Protein AF-0000000069701774 (afdb_homodimer)

Radius of gyration: 19.1 Å; Cα contacts (8 Å, |Δi|>4): 500; chains: 2; bounding box: 40×56×47 Å

InterPro domains:
  IPR004701 Phosphotransferase system, mannose-type IIA component [PF03610] (6-114)
  IPR004701 Phosphotransferase system, mannose-type IIA component [PS51096] (2-123)
  IPR033887 PTS system mannose/sorbose specific IIA subunit [cd00006] (3-121)
  IPR036662 Phosphotransferase system, mannose-type IIA component superfamily [G3DSA:3.40.50.510] (1-140)
  IPR036662 Phosphotransferase system, mannose-type IIA component superfamily [SSF53062] (1-129)
  IPR051471 Bacterial PTS system sugar-specific components [PTHR33799] (1-136)

Structure (mmCIF, N/CA/C/O backbone):
data_AF-0000000069701774-model_v1
#
loop_
_entity.id
_entity.type
_entity.pdbx_description
1 polymer 'PTS mannose transporter subunit IIA'
#
loop_
_atom_site.group_PDB
_atom_site.id
_atom_site.type_symbol
_atom_site.label_atom_id
_atom_site.label_alt_id
_atom_site.label_comp_id
_atom_site.label_asym_id
_atom_site.label_entity_id
_atom_site.label_seq_id
_atom_site.pdbx_PDB_ins_code
_atom_site.Cartn_x
_atom_site.Cartn_y
_atom_site.Cartn_z
_atom_site.occupancy
_atom_site.B_iso_or_equiv
_atom_site.auth_seq_id
_atom_site.auth_comp_id
_atom_site.auth_asym_id
_atom_site.auth_atom_id
_atom_site.pdbx_PDB_model_num
ATOM 1 N N . MET A 1 1 ? -13.906 20.844 13.664 1 81.12 1 MET A N 1
ATOM 2 C CA . MET A 1 1 ? -12.578 20.609 13.102 1 81.12 1 MET A CA 1
ATOM 3 C C . MET A 1 1 ? -12.641 19.609 11.945 1 81.12 1 MET A C 1
ATOM 5 O O . MET A 1 1 ? -13.234 18.547 12.086 1 81.12 1 MET A O 1
ATOM 9 N N . LYS A 1 2 ? -12.242 20.109 10.711 1 92.81 2 LYS A N 1
ATOM 10 C CA . LYS A 1 2 ? -12.312 19.266 9.523 1 92.81 2 LYS A CA 1
ATOM 11 C C . LYS A 1 2 ? -11.047 18.422 9.375 1 92.81 2 LYS A C 1
ATOM 13 O O . LYS A 1 2 ? -9.938 18.906 9.586 1 92.81 2 LYS A O 1
ATOM 18 N N . ARG A 1 3 ? -11.203 17.094 9.141 1 97.12 3 ARG A N 1
ATOM 19 C CA . ARG A 1 3 ? -10.094 16.172 8.961 1 97.12 3 ARG A CA 1
ATOM 20 C C . ARG A 1 3 ? -9.836 15.891 7.484 1 97.12 3 ARG A C 1
ATOM 22 O O . ARG A 1 3 ? -10.766 15.594 6.734 1 97.12 3 ARG A O 1
ATOM 29 N N . HIS A 1 4 ? -8.547 16.047 7.043 1 98.31 4 HIS A N 1
ATOM 30 C CA . HIS A 1 4 ? -8.117 15.766 5.68 1 98.31 4 HIS A CA 1
ATOM 31 C C . HIS A 1 4 ? -7.059 14.672 5.66 1 98.31 4 HIS A C 1
ATOM 33 O O . HIS A 1 4 ? -6.27 14.539 6.598 1 98.31 4 HIS A O 1
ATOM 39 N N . TYR A 1 5 ? -7.121 13.938 4.609 1 98.88 5 TYR A N 1
ATOM 40 C CA . TYR A 1 5 ? -6.109 12.922 4.355 1 98.88 5 TYR A CA 1
ATOM 41 C C . TYR A 1 5 ? -5.25 13.289 3.15 1 98.88 5 TYR A C 1
ATOM 43 O O . TYR A 1 5 ? -5.766 13.789 2.148 1 98.88 5 TYR A O 1
ATOM 51 N N . ILE A 1 6 ? -4.008 13.047 3.291 1 98.94 6 ILE A N 1
ATOM 52 C CA . ILE A 1 6 ? -3.096 13.258 2.172 1 98.94 6 ILE A CA 1
ATOM 53 C C . ILE A 1 6 ? -2.322 11.977 1.889 1 98.94 6 ILE A C 1
ATOM 55 O O . ILE A 1 6 ? -1.618 11.461 2.762 1 98.94 6 ILE A O 1
ATOM 59 N N . PHE A 1 7 ? -2.523 11.445 0.71 1 98.94 7 PHE A N 1
ATOM 60 C CA . PHE A 1 7 ? -1.661 10.375 0.21 1 98.94 7 PHE A CA 1
ATOM 61 C C . PHE A 1 7 ? -0.464 10.961 -0.535 1 98.94 7 PHE A C 1
ATOM 63 O O . PHE A 1 7 ? -0.629 11.727 -1.482 1 98.94 7 PHE A O 1
ATOM 70 N N . ALA A 1 8 ? 0.723 10.633 -0.109 1 98.94 8 ALA A N 1
ATOM 71 C CA . ALA A 1 8 ? 1.915 11.133 -0.789 1 98.94 8 ALA A CA 1
ATOM 72 C C . ALA A 1 8 ? 2.855 9.992 -1.162 1 98.94 8 ALA A C 1
ATOM 74 O O . ALA A 1 8 ? 3.164 9.141 -0.328 1 98.94 8 ALA A O 1
ATOM 75 N N . SER A 1 9 ? 3.295 9.938 -2.369 1 98.88 9 SER A N 1
ATOM 76 C CA . SER A 1 9 ? 4.125 8.836 -2.838 1 98.88 9 SER A CA 1
ATOM 77 C C . SER A 1 9 ? 5.125 9.297 -3.889 1 98.88 9 SER A C 1
ATOM 79 O O . SER A 1 9 ? 4.957 10.359 -4.488 1 98.88 9 SER A O 1
ATOM 81 N N . HIS A 1 10 ? 6.223 8.531 -4.035 1 98.56 10 HIS A N 1
ATOM 82 C CA . HIS A 1 10 ? 6.914 8.57 -5.316 1 98.56 10 HIS A CA 1
ATOM 83 C C . HIS A 1 10 ? 5.992 8.156 -6.457 1 98.56 10 HIS A C 1
ATOM 85 O O . HIS A 1 10 ? 5.188 7.23 -6.305 1 98.56 10 HIS A O 1
ATOM 91 N N . GLY A 1 11 ? 6.125 8.797 -7.531 1 98.44 11 GLY A N 1
ATOM 92 C CA . GLY A 1 11 ? 5.355 8.391 -8.695 1 98.44 11 GLY A CA 1
ATOM 93 C C . GLY A 1 11 ? 3.857 8.453 -8.477 1 98.44 11 GLY A C 1
ATOM 94 O O . GLY A 1 11 ? 3.373 9.297 -7.711 1 98.44 11 GLY A O 1
ATOM 95 N N . THR A 1 12 ? 3.086 7.586 -9.117 1 98.75 12 THR A N 1
ATOM 96 C CA . THR A 1 12 ? 1.639 7.75 -9.211 1 98.75 12 THR A CA 1
ATOM 97 C C . THR A 1 12 ? 0.923 6.797 -8.258 1 98.75 12 THR A C 1
ATOM 99 O O . THR A 1 12 ? -0.278 6.559 -8.398 1 98.75 12 THR A O 1
ATOM 102 N N . PHE A 1 13 ? 1.646 6.254 -7.309 1 98.94 13 PHE A N 1
ATOM 103 C CA . PHE A 1 13 ? 1.113 5.332 -6.312 1 98.94 13 PHE A CA 1
ATOM 104 C C . PHE A 1 13 ? -0.045 5.969 -5.555 1 98.94 13 PHE A C 1
ATOM 106 O O . PHE A 1 13 ? -1.097 5.348 -5.387 1 98.94 13 PHE A O 1
ATOM 113 N N . ALA A 1 14 ? 0.08 7.195 -5.152 1 98.94 14 ALA A N 1
ATOM 114 C CA . ALA A 1 14 ? -0.933 7.902 -4.375 1 98.94 14 ALA A CA 1
ATOM 115 C C . ALA A 1 14 ? -2.236 8.031 -5.16 1 98.94 14 ALA A C 1
ATOM 117 O O . ALA A 1 14 ? -3.312 7.734 -4.641 1 98.94 14 ALA A O 1
ATOM 118 N N . ASN A 1 15 ? -2.113 8.438 -6.406 1 98.88 15 ASN A N 1
ATOM 119 C CA . ASN A 1 15 ? -3.293 8.562 -7.258 1 98.88 15 ASN A CA 1
ATOM 120 C C . ASN A 1 15 ? -3.965 7.219 -7.496 1 98.88 15 ASN A C 1
ATOM 122 O O . ASN A 1 15 ? -5.191 7.121 -7.492 1 98.88 15 ASN A O 1
ATOM 126 N N . GLY A 1 16 ? -3.141 6.199 -7.746 1 98.88 16 GLY A N 1
ATOM 127 C CA . GLY A 1 16 ? -3.689 4.863 -7.934 1 98.88 16 GLY A CA 1
ATOM 128 C C . GLY A 1 16 ? -4.477 4.367 -6.734 1 98.88 16 GLY A C 1
ATOM 129 O O . GLY A 1 16 ? -5.562 3.809 -6.891 1 98.88 16 GLY A O 1
ATOM 130 N N . LEU A 1 17 ? -3.92 4.559 -5.555 1 98.94 17 LEU A N 1
ATOM 131 C CA . LEU A 1 17 ? -4.602 4.102 -4.348 1 98.94 17 LEU A CA 1
ATOM 132 C C . LEU A 1 17 ? -5.91 4.859 -4.145 1 98.94 17 LEU A C 1
ATOM 134 O O . LEU A 1 17 ? -6.918 4.266 -3.756 1 98.94 17 LEU A O 1
ATOM 138 N N . LEU A 1 18 ? -5.895 6.176 -4.395 1 98.94 18 LEU A N 1
ATOM 139 C CA . LEU A 1 18 ? -7.137 6.934 -4.281 1 98.94 18 LEU A CA 1
ATOM 140 C C . LEU A 1 18 ? -8.195 6.391 -5.234 1 98.94 18 LEU A C 1
ATOM 142 O O . LEU A 1 18 ? -9.367 6.266 -4.859 1 98.94 18 LEU A O 1
ATOM 146 N N . ASN A 1 19 ? -7.777 6.086 -6.414 1 98.88 19 ASN A N 1
ATOM 147 C CA . ASN A 1 19 ? -8.695 5.488 -7.375 1 98.88 19 ASN A CA 1
ATOM 148 C C . ASN A 1 19 ? -9.336 4.219 -6.82 1 98.88 19 ASN A C 1
ATOM 150 O O . ASN A 1 19 ? -10.555 4.031 -6.938 1 98.88 19 ASN A O 1
ATOM 154 N N . SER A 1 20 ? -8.555 3.316 -6.219 1 98.75 20 SER A N 1
ATOM 155 C CA . SER A 1 20 ? -9.062 2.086 -5.625 1 98.75 20 SER A CA 1
ATOM 156 C C . SER A 1 20 ? -10.031 2.383 -4.48 1 98.75 20 SER A C 1
ATOM 158 O O . SER A 1 20 ? -11.086 1.753 -4.371 1 98.75 20 SER A O 1
ATOM 160 N N . VAL A 1 21 ? -9.633 3.326 -3.631 1 98.81 21 VAL A N 1
ATOM 161 C CA . VAL A 1 21 ? -10.461 3.711 -2.496 1 98.81 21 VAL A CA 1
ATOM 162 C C . VAL A 1 21 ? -11.836 4.168 -2.988 1 98.81 21 VAL A C 1
ATOM 164 O O . VAL A 1 21 ? -12.867 3.742 -2.459 1 98.81 21 VAL A O 1
ATOM 167 N N . GLU A 1 22 ? -11.844 4.969 -4.031 1 98.69 22 GLU A N 1
ATOM 168 C CA . GLU A 1 22 ? -13.094 5.555 -4.496 1 98.69 22 GLU A CA 1
ATOM 169 C C . GLU A 1 22 ? -13.953 4.516 -5.215 1 98.69 22 GLU A C 1
ATOM 171 O O . GLU A 1 22 ? -15.18 4.598 -5.195 1 98.69 22 GLU A O 1
ATOM 176 N N . LEU A 1 23 ? -13.344 3.576 -5.844 1 97.5 23 LEU A N 1
ATOM 177 C CA . LEU A 1 23 ? -14.086 2.463 -6.426 1 97.5 23 LEU A CA 1
ATOM 178 C C . LEU A 1 23 ? -14.812 1.665 -5.344 1 97.5 23 LEU A C 1
ATOM 180 O O . LEU A 1 23 ? -15.93 1.19 -5.559 1 97.5 23 LEU A O 1
ATOM 184 N N . ILE A 1 24 ? -14.156 1.558 -4.215 1 97.62 24 ILE A N 1
ATOM 185 C CA . ILE A 1 24 ? -14.672 0.7 -3.152 1 97.62 24 ILE A CA 1
ATOM 186 C C . ILE A 1 24 ? -15.656 1.487 -2.283 1 97.62 24 ILE A C 1
ATOM 188 O O . ILE A 1 24 ? -16.719 0.982 -1.925 1 97.62 24 ILE A O 1
ATOM 192 N N . LEU A 1 25 ? -15.336 2.764 -1.969 1 97.88 25 LEU A N 1
ATOM 193 C CA . LEU A 1 25 ? -16.078 3.49 -0.947 1 97.88 25 LEU A CA 1
ATOM 194 C C . LEU A 1 25 ? -16.797 4.691 -1.55 1 97.88 25 LEU A C 1
ATOM 196 O O . LEU A 1 25 ? -17.516 5.406 -0.849 1 97.88 25 LEU A O 1
ATOM 200 N N . GLY A 1 26 ? -16.625 4.918 -2.799 1 98 26 GLY A N 1
ATOM 201 C CA . GLY A 1 26 ? -17.188 6.113 -3.402 1 98 26 GLY A CA 1
ATOM 202 C C . GLY A 1 26 ? -16.281 7.324 -3.285 1 98 26 GLY A C 1
ATOM 203 O O . GLY A 1 26 ? -15.195 7.242 -2.715 1 98 26 GLY A O 1
ATOM 204 N N . LYS A 1 27 ? -16.75 8.422 -3.816 1 98.06 27 LYS A N 1
ATOM 205 C CA . LYS A 1 27 ? -15.969 9.648 -3.852 1 98.06 27 LYS A CA 1
ATOM 206 C C . LYS A 1 27 ? -15.547 10.078 -2.445 1 98.06 27 LYS A C 1
ATOM 208 O O . LYS A 1 27 ? -16.328 9.984 -1.503 1 98.06 27 LYS A O 1
ATOM 213 N N . GLN A 1 28 ? -14.312 10.539 -2.312 1 97.62 28 GLN A N 1
ATOM 214 C CA . GLN A 1 28 ? -13.727 10.984 -1.053 1 97.62 28 GLN A CA 1
ATOM 215 C C . GLN A 1 28 ? -13.219 12.422 -1.16 1 97.62 28 GLN A C 1
ATOM 217 O O . GLN A 1 28 ? -12.039 12.648 -1.424 1 97.62 28 GLN A O 1
ATOM 222 N N . PRO A 1 29 ? -14.023 13.352 -0.878 1 96.94 29 PRO A N 1
ATOM 223 C CA . PRO A 1 29 ? -13.648 14.742 -1.11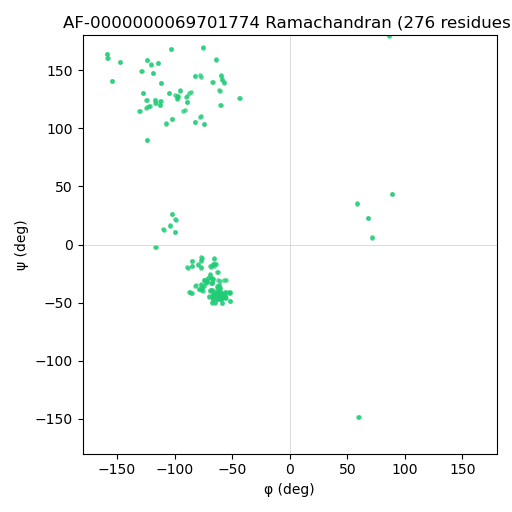7 1 96.94 29 PRO A CA 1
ATOM 224 C C . PRO A 1 29 ? -12.547 15.234 -0.18 1 96.94 29 PRO A C 1
ATOM 226 O O . PRO A 1 29 ? -11.883 16.234 -0.469 1 96.94 29 PRO A O 1
ATOM 229 N N . ASP A 1 30 ? -12.328 14.594 0.882 1 96.88 30 ASP A N 1
ATOM 230 C CA . ASP A 1 30 ? -11.375 15.07 1.879 1 96.88 30 ASP A CA 1
ATOM 231 C C . ASP A 1 30 ? -10.039 14.344 1.746 1 96.88 30 ASP A C 1
ATOM 233 O O . ASP A 1 30 ? -9.18 14.445 2.627 1 96.88 30 ASP A O 1
ATOM 237 N N . ILE A 1 31 ? -9.828 13.586 0.672 1 98.75 31 ILE A N 1
ATOM 238 C CA . ILE A 1 31 ? -8.547 12.945 0.39 1 98.75 31 ILE A CA 1
ATOM 239 C C . ILE A 1 31 ? -7.828 13.695 -0.729 1 98.75 31 ILE A C 1
ATOM 241 O O . ILE A 1 31 ? -8.422 13.984 -1.771 1 98.75 31 ILE A O 1
ATOM 245 N N . HIS A 1 32 ? -6.598 13.992 -0.464 1 98.81 32 HIS A N 1
ATOM 246 C CA . HIS A 1 32 ? -5.711 14.664 -1.41 1 98.81 32 HIS A CA 1
ATOM 247 C C . HIS A 1 32 ? -4.484 13.812 -1.71 1 98.81 32 HIS A C 1
ATOM 249 O O . HIS A 1 32 ? -4.094 12.969 -0.899 1 98.81 32 HIS A O 1
ATOM 255 N N . THR A 1 33 ? -3.922 14.062 -2.916 1 98.88 33 THR A N 1
ATOM 256 C CA . THR A 1 33 ? -2.771 13.242 -3.289 1 98.88 33 THR A CA 1
ATOM 257 C C . THR A 1 33 ? -1.603 14.125 -3.725 1 98.88 33 THR A C 1
ATOM 259 O O . THR A 1 33 ? -1.804 15.242 -4.195 1 98.88 33 THR A O 1
ATOM 262 N N . LEU A 1 34 ? -0.451 13.633 -3.49 1 98.62 34 LEU A N 1
ATOM 263 C CA . LEU A 1 34 ? 0.803 14.18 -3.998 1 98.62 34 LEU A CA 1
ATOM 264 C C . LEU A 1 34 ? 1.653 13.086 -4.637 1 98.62 34 LEU A C 1
ATOM 266 O O . LEU A 1 34 ? 2.068 12.141 -3.959 1 98.62 34 LEU A O 1
ATOM 270 N N . CYS A 1 35 ? 1.886 13.156 -5.895 1 98.5 35 CYS A N 1
ATOM 271 C CA . CYS A 1 35 ? 2.758 12.258 -6.637 1 98.5 35 CYS A CA 1
ATOM 272 C C . CYS A 1 35 ? 4.098 12.914 -6.934 1 98.5 35 CYS A C 1
ATOM 274 O O . CYS A 1 35 ? 4.188 13.797 -7.793 1 98.5 35 CYS A O 1
ATOM 276 N N . ALA A 1 36 ? 5.09 12.484 -6.289 1 98.19 36 ALA A N 1
ATOM 277 C CA . ALA A 1 36 ? 6.418 13.078 -6.406 1 98.19 36 ALA A CA 1
ATOM 278 C C . ALA A 1 36 ? 7.156 12.539 -7.625 1 98.19 36 ALA A C 1
ATOM 280 O O . ALA A 1 36 ? 6.969 11.383 -8.008 1 98.19 36 ALA A O 1
ATOM 281 N N . TYR A 1 37 ? 7.969 13.367 -8.281 1 97.38 37 TYR A N 1
ATOM 282 C CA . TYR A 1 37 ? 8.938 13.031 -9.312 1 97.38 37 TYR A CA 1
ATOM 283 C C . TYR A 1 37 ? 8.242 12.562 -10.586 1 97.38 37 TYR A C 1
ATOM 285 O O . TYR A 1 37 ? 8.766 11.711 -11.312 1 97.38 37 TYR A O 1
ATOM 293 N N . VAL A 1 38 ? 7.055 12.922 -10.75 1 95.94 38 VAL A N 1
ATOM 294 C CA . VAL A 1 38 ? 6.32 12.602 -11.977 1 95.94 38 VAL A CA 1
ATOM 295 C C . VAL A 1 38 ? 6.613 13.648 -13.047 1 95.94 38 VAL A C 1
ATOM 297 O O . VAL A 1 38 ? 6.828 13.312 -14.211 1 95.94 38 VAL A O 1
ATOM 300 N N . GLU A 1 39 ? 6.629 14.883 -12.562 1 90.62 39 GLU A N 1
ATOM 301 C CA . GLU A 1 39 ? 6.98 15.969 -13.461 1 90.62 39 GLU A CA 1
ATOM 302 C C . GLU A 1 39 ? 8.445 16.359 -13.305 1 90.62 39 GLU A C 1
ATOM 304 O O . GLU A 1 39 ? 8.93 16.562 -12.188 1 90.62 39 GLU A O 1
ATOM 309 N N . GLU A 1 40 ? 9.25 16.391 -14.312 1 81.19 40 GLU A N 1
ATOM 310 C CA . GLU A 1 40 ? 10.688 16.609 -14.32 1 81.19 40 GLU A CA 1
ATOM 311 C C . GLU A 1 40 ? 11.062 17.891 -13.562 1 81.19 40 GLU A C 1
ATOM 313 O O . GLU A 1 40 ? 12.031 17.891 -12.797 1 81.19 40 GLU A O 1
ATOM 318 N N . GLU A 1 41 ? 10.406 18.859 -13.688 1 76.75 41 GLU A N 1
ATOM 319 C CA . GLU A 1 41 ? 10.844 20.141 -13.148 1 76.75 41 GLU A CA 1
ATOM 320 C C . GLU A 1 41 ? 10.18 20.438 -11.805 1 76.75 41 GLU A C 1
ATOM 322 O O . GLU A 1 41 ? 10.367 21.516 -11.234 1 76.75 41 GLU A O 1
ATOM 327 N N . SER A 1 42 ? 9.789 19.422 -11.297 1 83.31 42 SER A N 1
ATOM 328 C CA . SER A 1 42 ? 9.07 19.703 -10.055 1 83.31 42 SER A CA 1
ATOM 329 C C . SER A 1 42 ? 9.992 19.578 -8.844 1 83.31 42 SER A C 1
ATOM 331 O O . SER A 1 42 ? 10.844 18.703 -8.789 1 83.31 42 SER A O 1
ATOM 333 N N . ASP A 1 43 ? 9.906 20.625 -7.941 1 95.06 43 ASP A N 1
ATOM 334 C CA . ASP A 1 43 ? 10.594 20.625 -6.652 1 95.06 43 ASP A CA 1
ATOM 335 C C . ASP A 1 43 ? 9.695 20.062 -5.551 1 95.06 43 ASP A C 1
ATOM 337 O O . ASP A 1 43 ? 8.68 20.672 -5.199 1 95.06 43 ASP A O 1
ATOM 341 N N . LEU A 1 44 ? 10.141 18.922 -5.02 1 97.38 44 LEU A N 1
ATOM 342 C CA . LEU A 1 44 ? 9.328 18.219 -4.031 1 97.38 44 LEU A CA 1
ATOM 343 C C . LEU A 1 44 ? 9.016 19.125 -2.842 1 97.38 44 LEU A C 1
ATOM 345 O O . LEU A 1 44 ? 7.883 19.156 -2.363 1 97.38 44 LEU A O 1
ATOM 349 N N . THR A 1 45 ? 10.008 19.828 -2.355 1 97.44 45 THR A N 1
ATOM 350 C CA . THR A 1 45 ? 9.828 20.734 -1.221 1 97.44 45 THR A CA 1
ATOM 351 C C . THR A 1 45 ? 8.734 21.766 -1.51 1 97.44 45 THR A C 1
ATOM 353 O O . THR A 1 45 ? 7.852 21.984 -0.682 1 97.44 45 THR A O 1
ATOM 356 N N . GLN A 1 46 ? 8.766 22.312 -2.658 1 96.5 46 GLN A N 1
ATOM 357 C CA . GLN A 1 46 ? 7.773 23.312 -3.043 1 96.5 46 GLN A CA 1
ATOM 358 C C . GLN A 1 46 ? 6.387 22.688 -3.195 1 96.5 46 GLN A C 1
ATOM 360 O O . GLN A 1 46 ? 5.383 23.312 -2.842 1 96.5 46 GLN A O 1
ATOM 365 N N . GLN A 1 47 ? 6.355 21.516 -3.742 1 97.06 47 GLN A N 1
ATOM 366 C CA . GLN A 1 47 ? 5.086 20.812 -3.898 1 97.06 47 GLN A CA 1
ATOM 367 C C . GLN A 1 47 ? 4.422 20.562 -2.547 1 97.06 47 GLN A C 1
ATOM 369 O O . GLN A 1 47 ? 3.221 20.797 -2.391 1 97.06 47 GLN A O 1
ATOM 374 N N . VAL A 1 48 ? 5.203 20.125 -1.594 1 98.25 48 VAL A N 1
ATOM 375 C CA . VAL A 1 48 ? 4.699 19.812 -0.261 1 98.25 48 VAL A CA 1
ATOM 376 C C . VAL A 1 48 ? 4.234 21.094 0.436 1 98.25 48 VAL A C 1
ATOM 378 O O . VAL A 1 48 ? 3.141 21.125 1.001 1 98.25 48 VAL A O 1
ATOM 381 N N . GLU A 1 49 ? 5.039 22.141 0.343 1 97.38 49 GLU A N 1
ATOM 382 C CA . GLU A 1 49 ? 4.691 23.406 0.972 1 97.38 49 GLU A CA 1
ATOM 383 C C . GLU A 1 49 ? 3.408 23.984 0.381 1 97.38 49 GLU A C 1
ATOM 385 O O . GLU A 1 49 ? 2.535 24.453 1.115 1 97.38 49 GLU A O 1
ATOM 390 N N . ALA A 1 50 ? 3.35 23.938 -0.927 1 97.06 50 ALA A N 1
ATOM 391 C CA . ALA A 1 50 ? 2.164 24.453 -1.605 1 97.06 50 ALA A CA 1
ATOM 392 C C . ALA A 1 50 ? 0.919 23.656 -1.21 1 97.06 50 ALA A C 1
ATOM 394 O O . ALA A 1 50 ? -0.151 24.234 -1.003 1 97.06 50 ALA A O 1
ATOM 395 N N . LEU A 1 51 ? 1.044 22.391 -1.096 1 97.88 51 LEU A N 1
ATOM 396 C CA . LEU A 1 51 ? -0.075 21.531 -0.727 1 97.88 51 LEU A CA 1
ATOM 397 C C . LEU A 1 51 ? -0.548 21.844 0.691 1 97.88 51 LEU A C 1
ATOM 399 O O . LEU A 1 51 ? -1.743 22.031 0.922 1 97.88 51 LEU A O 1
ATOM 403 N N . LEU A 1 52 ? 0.335 21.891 1.639 1 97.81 52 LEU A N 1
ATOM 404 C CA . LEU A 1 52 ? -0.022 22.062 3.043 1 97.81 52 LEU A CA 1
ATOM 405 C C . LEU A 1 52 ? -0.56 23.469 3.307 1 97.81 52 LEU A C 1
ATOM 407 O O . LEU A 1 52 ? -1.356 23.656 4.227 1 97.81 52 LEU A O 1
ATOM 411 N N . ALA A 1 53 ? -0.137 24.422 2.455 1 97.19 53 ALA A N 1
ATOM 412 C CA . ALA A 1 53 ? -0.58 25.797 2.598 1 97.19 53 ALA A CA 1
ATOM 413 C C . ALA A 1 53 ? -2.078 25.922 2.334 1 97.19 53 ALA A C 1
ATOM 415 O O . ALA A 1 53 ? -2.699 26.922 2.711 1 97.19 53 ALA A O 1
ATOM 416 N N . ARG A 1 54 ? -2.645 24.922 1.723 1 97.19 54 ARG A N 1
ATOM 417 C CA . ARG A 1 54 ? -4.062 24.953 1.371 1 97.19 54 ARG A CA 1
ATOM 418 C C . ARG A 1 54 ? -4.934 24.688 2.594 1 97.19 54 ARG A C 1
ATOM 420 O O . ARG A 1 54 ? -6.148 24.922 2.555 1 97.19 54 ARG A O 1
ATOM 427 N N . PHE A 1 55 ? -4.332 24.266 3.699 1 97.62 55 PHE A N 1
ATOM 428 C CA . PHE A 1 55 ? -5.113 23.844 4.859 1 97.62 55 PHE A CA 1
ATOM 429 C C . PHE A 1 55 ? -4.824 24.75 6.055 1 97.62 55 PHE A C 1
ATOM 431 O O . PHE A 1 55 ? -3.67 24.906 6.453 1 97.62 55 PHE A O 1
ATOM 438 N N . PRO A 1 56 ? -5.867 25.344 6.613 1 95.56 56 PRO A N 1
ATOM 439 C CA . PRO A 1 56 ? -5.66 26.156 7.812 1 95.56 56 PRO A CA 1
ATOM 440 C C . PRO A 1 56 ? -5.164 25.328 9 1 95.56 56 PRO A C 1
ATOM 442 O O . PRO A 1 56 ? -5.383 24.109 9.055 1 95.56 56 PRO A O 1
ATOM 445 N N . ALA A 1 57 ? -4.559 26.031 9.953 1 92.25 57 ALA A N 1
ATOM 446 C CA . ALA A 1 57 ? -3.928 25.391 11.102 1 92.25 57 ALA A CA 1
ATOM 447 C C . ALA A 1 57 ? -4.957 24.641 11.945 1 92.25 57 ALA A C 1
ATOM 449 O O . ALA A 1 57 ? -4.617 23.672 12.641 1 92.25 57 ALA A O 1
ATOM 450 N N . GLN A 1 58 ? -6.195 25.047 11.836 1 94.81 58 GLN A N 1
ATOM 451 C CA . GLN A 1 58 ? -7.23 24.453 12.672 1 94.81 58 GLN A CA 1
ATOM 452 C C . GLN A 1 58 ? -7.684 23.109 12.109 1 94.81 58 GLN A C 1
ATOM 454 O O . GLN A 1 58 ? -8.312 22.312 12.812 1 94.81 58 GLN A O 1
ATOM 459 N N . ASP A 1 59 ? -7.375 22.844 10.828 1 96.81 59 ASP A N 1
ATOM 460 C CA . ASP A 1 59 ? -7.75 21.562 10.227 1 96.81 59 ASP A CA 1
ATOM 461 C C . ASP A 1 59 ? -6.805 20.453 10.664 1 96.81 59 ASP A C 1
ATOM 463 O O . ASP A 1 59 ? -5.625 20.688 10.906 1 96.81 59 ASP A O 1
ATOM 467 N N . GLU A 1 60 ? -7.336 19.328 10.797 1 97.69 60 GLU A N 1
ATOM 468 C CA . GLU A 1 60 ? -6.543 18.141 11.109 1 97.69 60 GLU A CA 1
ATOM 469 C C . GLU A 1 60 ? -6.059 17.438 9.844 1 97.69 60 GLU A C 1
ATOM 471 O O . GLU A 1 60 ? -6.848 17.172 8.938 1 97.69 60 GLU A O 1
ATOM 476 N N . LEU A 1 61 ? -4.707 17.203 9.789 1 98.56 61 LEU A N 1
ATOM 477 C CA . LEU A 1 61 ? -4.109 16.578 8.617 1 98.56 61 LEU A CA 1
ATOM 478 C C . LEU A 1 61 ? -3.506 15.227 8.984 1 98.56 61 LEU A C 1
ATOM 480 O O . LEU A 1 61 ? -2.674 15.133 9.891 1 98.56 61 LEU A O 1
ATOM 484 N N . ILE A 1 62 ? -3.99 14.203 8.32 1 98.81 62 ILE A N 1
ATOM 485 C CA . ILE A 1 62 ? -3.375 12.883 8.383 1 98.81 62 ILE A CA 1
ATOM 486 C C . ILE A 1 62 ? -2.668 12.578 7.062 1 98.81 62 ILE A C 1
ATOM 488 O O . ILE A 1 62 ? -3.32 12.305 6.051 1 98.81 62 ILE A O 1
ATOM 492 N N . VAL A 1 63 ? -1.352 12.688 7.113 1 98.94 63 VAL A N 1
ATOM 493 C CA . VAL A 1 63 ? -0.519 12.438 5.941 1 98.94 63 VAL A CA 1
ATOM 494 C C . VAL A 1 63 ? 0.016 11.008 5.98 1 98.94 63 VAL A C 1
ATOM 496 O O . VAL A 1 63 ? 0.573 10.57 6.988 1 98.94 63 VAL A O 1
ATOM 499 N N . ILE A 1 64 ? -0.187 10.289 4.918 1 98.94 64 ILE A N 1
ATOM 500 C CA . ILE A 1 64 ? 0.326 8.93 4.812 1 98.94 64 ILE A CA 1
ATOM 501 C C . ILE A 1 64 ? 1.24 8.812 3.596 1 98.94 64 ILE A C 1
ATOM 503 O O . ILE A 1 64 ? 0.802 9.016 2.461 1 98.94 64 ILE A O 1
ATOM 507 N N . THR A 1 65 ? 2.494 8.469 3.82 1 98.94 65 THR A N 1
ATOM 508 C CA . THR A 1 65 ? 3.475 8.391 2.744 1 98.94 65 THR A CA 1
ATOM 509 C C . THR A 1 65 ? 3.74 6.938 2.355 1 98.94 65 THR A C 1
ATOM 511 O O . THR A 1 65 ? 3.342 6.016 3.07 1 98.94 65 THR A O 1
ATOM 514 N N . ASP A 1 66 ? 4.41 6.785 1.265 1 98.88 66 ASP A N 1
ATOM 515 C CA . ASP A 1 66 ? 4.57 5.453 0.683 1 98.88 66 ASP A CA 1
ATOM 516 C C . ASP A 1 66 ? 5.594 4.633 1.465 1 98.88 66 ASP A C 1
ATOM 518 O O . ASP A 1 66 ? 5.426 3.422 1.634 1 98.88 66 ASP A O 1
ATOM 522 N N . ILE A 1 67 ? 6.598 5.23 1.955 1 98.69 67 ILE A N 1
ATOM 523 C CA . ILE A 1 67 ? 7.621 4.434 2.621 1 98.69 67 ILE A CA 1
ATOM 524 C C . ILE A 1 67 ? 8.352 5.293 3.654 1 98.69 67 ILE A C 1
ATOM 526 O O . ILE A 1 67 ? 8.633 6.465 3.406 1 98.69 67 ILE A O 1
ATOM 530 N N . PHE A 1 68 ? 8.656 4.684 4.781 1 97.81 68 PHE A N 1
ATOM 531 C CA . PHE A 1 68 ? 9.367 5.344 5.867 1 97.81 68 PHE A CA 1
ATOM 532 C C . PHE A 1 68 ? 10.797 5.668 5.453 1 97.81 68 PHE A C 1
ATOM 534 O O . PHE A 1 68 ? 11.445 4.879 4.762 1 97.81 68 PHE A O 1
ATOM 541 N N . ALA A 1 69 ? 11.32 6.871 5.836 1 96.06 69 ALA A N 1
ATOM 542 C CA . ALA A 1 69 ? 12.695 7.332 5.66 1 96.06 69 ALA A CA 1
ATOM 543 C C . ALA A 1 69 ? 12.992 7.637 4.195 1 96.06 69 ALA A C 1
ATOM 545 O O . ALA A 1 69 ? 14.141 7.906 3.832 1 96.06 69 ALA A O 1
ATOM 546 N N . GLY A 1 70 ? 11.984 7.574 3.303 1 97.06 70 GLY A N 1
ATOM 547 C CA . GLY A 1 70 ? 12.141 8.039 1.935 1 97.06 70 GLY A CA 1
ATOM 548 C C . GLY A 1 70 ? 12.133 9.555 1.813 1 97.06 70 GLY A C 1
ATOM 549 O O . GLY A 1 70 ? 11.727 10.25 2.742 1 97.06 70 GLY A O 1
ATOM 550 N N . SER A 1 71 ? 12.492 10.039 0.634 1 97.06 71 SER A N 1
ATOM 551 C CA . SER A 1 71 ? 12.547 11.477 0.413 1 97.06 71 SER A CA 1
ATOM 552 C C . SER A 1 71 ? 11.188 12.125 0.618 1 97.06 71 SER A C 1
ATOM 554 O O . SER A 1 71 ? 11.086 13.203 1.205 1 97.06 71 SER A O 1
ATOM 556 N 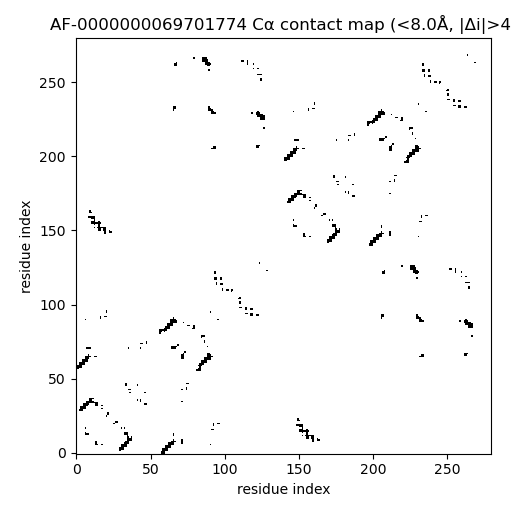N . VAL A 1 72 ? 10.164 11.469 0.23 1 98.38 72 VAL A N 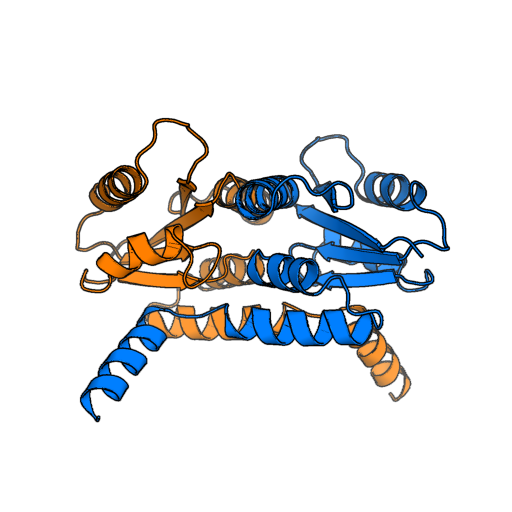1
ATOM 557 C CA . VAL A 1 72 ? 8.812 11.992 0.367 1 98.38 72 VAL A CA 1
ATOM 558 C C . VAL A 1 72 ? 8.43 12.078 1.845 1 98.38 72 VAL A C 1
ATOM 560 O O . VAL A 1 72 ? 7.953 13.109 2.314 1 98.38 72 VAL A O 1
ATOM 563 N N . ASN A 1 73 ? 8.641 10.992 2.58 1 98.5 73 ASN A N 1
ATOM 564 C CA . ASN A 1 73 ? 8.383 10.984 4.016 1 98.5 73 ASN A CA 1
ATOM 565 C C . ASN A 1 73 ? 9.18 12.062 4.738 1 98.5 73 ASN A C 1
ATOM 567 O O . ASN A 1 73 ? 8.641 12.781 5.582 1 98.5 73 ASN A O 1
ATOM 571 N N . ASN A 1 74 ? 10.414 12.219 4.371 1 97.69 74 ASN A N 1
ATOM 572 C CA . ASN A 1 74 ? 11.312 13.172 5.02 1 97.69 74 ASN A CA 1
ATOM 573 C C . ASN A 1 74 ? 10.828 14.609 4.848 1 97.69 74 ASN A C 1
ATOM 575 O O . ASN A 1 74 ? 10.992 15.43 5.746 1 97.69 74 ASN A O 1
ATOM 579 N N . GLU A 1 75 ? 10.281 14.906 3.756 1 98.06 75 GLU A N 1
ATOM 580 C CA . GLU A 1 75 ? 9.766 16.25 3.5 1 98.06 75 GLU A CA 1
ATOM 581 C C . GLU A 1 75 ? 8.648 16.609 4.48 1 98.06 75 GLU A C 1
ATOM 583 O O . GLU A 1 75 ? 8.5 17.766 4.855 1 98.06 75 GLU A O 1
ATOM 588 N N . PHE A 1 76 ? 7.914 15.617 4.918 1 98.5 76 PHE A N 1
ATOM 589 C CA . PHE A 1 76 ? 6.773 15.898 5.781 1 98.5 76 PHE A CA 1
ATOM 590 C C . PHE A 1 76 ? 7.195 15.906 7.246 1 98.5 76 PHE A C 1
ATOM 592 O O . PHE A 1 76 ? 6.477 16.422 8.102 1 98.5 76 PHE A O 1
ATOM 599 N N . VAL A 1 77 ? 8.336 15.289 7.543 1 97.56 77 VAL A N 1
ATOM 600 C CA . VAL A 1 77 ? 8.852 15.273 8.906 1 97.56 77 VAL A CA 1
ATOM 601 C C . VAL A 1 77 ? 9.016 16.703 9.406 1 97.56 77 VAL A C 1
ATOM 603 O O . VAL A 1 77 ? 8.797 16.984 10.586 1 97.56 77 VAL A O 1
ATOM 606 N N . ARG A 1 78 ? 9.289 17.609 8.508 1 95.38 78 ARG A N 1
ATOM 607 C CA . ARG A 1 78 ? 9.523 19.016 8.844 1 95.38 78 ARG A CA 1
ATOM 608 C C . ARG A 1 78 ? 8.258 19.656 9.383 1 95.38 78 ARG A C 1
ATOM 610 O O . ARG A 1 78 ? 8.312 20.75 9.961 1 95.38 78 ARG A O 1
ATOM 617 N N . PHE A 1 79 ? 7.152 19.016 9.25 1 97.06 79 PHE A N 1
ATOM 618 C CA . PHE A 1 79 ? 5.887 19.641 9.617 1 97.06 79 PHE A CA 1
ATOM 619 C C . PHE A 1 79 ? 5.312 19 10.875 1 97.06 79 PHE A C 1
ATOM 621 O O . PHE A 1 79 ? 4.164 19.25 11.242 1 97.06 79 PHE A O 1
ATOM 628 N N . LEU A 1 80 ? 6.109 18.188 11.602 1 96.06 80 LEU A N 1
ATOM 629 C CA . LEU A 1 80 ? 5.637 17.469 12.773 1 96.06 80 LEU A CA 1
ATOM 630 C C . LEU A 1 80 ? 5.262 18.438 13.898 1 96.06 80 LEU A C 1
ATOM 632 O O . LEU A 1 80 ? 4.492 18.078 14.789 1 96.06 80 LEU A O 1
ATOM 636 N N . SER A 1 81 ? 5.734 19.672 13.852 1 94.06 81 SER A N 1
ATOM 637 C CA . SER A 1 81 ? 5.422 20.656 14.883 1 94.06 81 SER A CA 1
ATOM 638 C C . SER A 1 81 ? 4.094 21.344 14.594 1 94.06 81 SER A C 1
ATOM 640 O O . SER A 1 81 ? 3.561 22.062 15.453 1 94.06 81 SER A O 1
ATOM 642 N N . ARG A 1 82 ? 3.57 21.203 13.375 1 95.31 82 ARG A N 1
ATOM 643 C CA . ARG A 1 82 ? 2.264 21.766 13.039 1 95.31 82 ARG A CA 1
ATOM 644 C C . ARG A 1 82 ? 1.172 21.172 13.922 1 95.31 82 ARG A C 1
ATOM 646 O O . ARG A 1 82 ? 1.123 19.953 14.125 1 95.31 82 ARG A O 1
ATOM 653 N N . PRO A 1 83 ? 0.31 22.016 14.492 1 95.19 83 PRO A N 1
ATOM 654 C CA . PRO A 1 83 ? -0.797 21.469 15.281 1 95.19 83 PRO A CA 1
ATOM 655 C C . PRO A 1 83 ? -1.706 20.547 14.469 1 95.19 83 PRO A C 1
ATOM 657 O O . PRO A 1 83 ? -1.938 20.797 13.281 1 95.19 83 PRO A O 1
ATOM 660 N N . HIS A 1 84 ? -2.252 19.516 15.055 1 96.31 84 HIS A N 1
ATOM 661 C CA . HIS A 1 84 ? -3.219 18.594 14.469 1 96.31 84 HIS A CA 1
ATOM 662 C C . HIS A 1 84 ? -2.652 17.922 13.227 1 96.31 84 HIS A C 1
ATOM 664 O O . HIS A 1 84 ? -3.348 17.781 12.219 1 96.31 84 HIS A O 1
ATOM 670 N N . PHE A 1 85 ? -1.297 17.656 13.289 1 98.31 85 PHE A N 1
ATOM 671 C CA . PHE A 1 85 ? -0.59 17.047 12.172 1 98.31 85 PHE A CA 1
ATOM 672 C C . PHE A 1 85 ? -0.134 15.633 12.523 1 98.31 85 PHE A C 1
ATOM 674 O O . PHE A 1 85 ? 0.584 15.438 13.508 1 98.31 85 PHE A O 1
ATOM 681 N N . HIS A 1 86 ? -0.56 14.664 11.711 1 98.62 86 HIS A N 1
ATOM 682 C CA . HIS A 1 86 ? -0.224 13.258 11.898 1 98.62 86 HIS A CA 1
ATOM 683 C C . HIS A 1 86 ? 0.436 12.672 10.648 1 98.62 86 HIS A C 1
ATOM 685 O O . HIS A 1 86 ? -0.11 12.781 9.547 1 98.62 86 HIS A O 1
ATOM 691 N N . LEU A 1 87 ? 1.603 12.133 10.883 1 98.81 87 LEU A N 1
ATOM 692 C CA . LEU A 1 87 ? 2.373 11.547 9.789 1 98.81 87 LEU A CA 1
ATOM 693 C C . LEU A 1 87 ? 2.475 10.031 9.945 1 98.81 87 LEU A C 1
ATOM 695 O O . LEU A 1 87 ? 2.912 9.539 10.992 1 98.81 87 LEU A O 1
ATOM 699 N N . LEU A 1 88 ? 1.97 9.34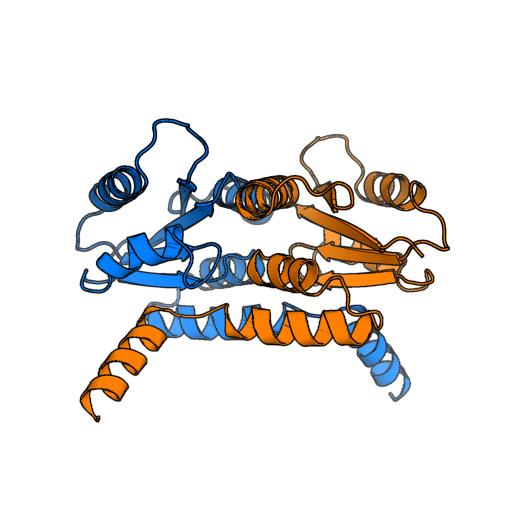4 8.961 1 98.88 88 LEU A N 1
ATOM 700 C CA . LEU A 1 88 ? 2.107 7.891 8.867 1 98.88 88 LEU A CA 1
ATOM 701 C C . LEU A 1 88 ? 2.953 7.504 7.66 1 98.88 88 LEU A C 1
ATOM 703 O O . LEU A 1 88 ? 3.092 8.281 6.715 1 98.88 88 LEU A O 1
ATOM 707 N N . SER A 1 89 ? 3.549 6.324 7.727 1 98.75 89 SER A N 1
ATOM 708 C CA . SER A 1 89 ? 4.242 5.746 6.578 1 98.75 89 SER A CA 1
ATOM 709 C C . SER A 1 89 ? 3.695 4.363 6.242 1 98.75 89 SER A C 1
ATOM 711 O O . SER A 1 89 ? 3.117 3.693 7.102 1 98.75 89 SER A O 1
ATOM 713 N N . GLY A 1 90 ? 3.943 3.973 4.996 1 98.81 90 GLY A N 1
ATOM 714 C CA . GLY A 1 90 ? 3.52 2.652 4.562 1 98.81 90 GLY A CA 1
ATOM 715 C C . GLY A 1 90 ? 2.111 2.635 3.996 1 98.81 90 GLY A C 1
ATOM 716 O O . GLY A 1 90 ? 1.303 1.776 4.355 1 98.81 90 GLY A O 1
ATOM 717 N N . LEU A 1 91 ? 1.815 3.576 3.209 1 98.88 91 LEU A N 1
ATOM 718 C CA . LEU A 1 91 ? 0.529 3.721 2.539 1 98.88 91 LEU A CA 1
ATOM 719 C C . LEU A 1 91 ? 0.053 2.385 1.979 1 98.88 91 LEU A C 1
ATOM 721 O O . LEU A 1 91 ? 0.804 1.694 1.286 1 98.88 91 LEU A O 1
ATOM 725 N N . ASN A 1 92 ? -1.153 1.964 2.326 1 98.94 92 ASN A N 1
ATOM 726 C CA . ASN A 1 92 ? -1.789 0.758 1.805 1 98.94 92 ASN A CA 1
ATOM 727 C C . ASN A 1 92 ? -3.305 0.81 1.965 1 98.94 92 ASN A C 1
ATOM 729 O O . ASN A 1 92 ? -3.832 1.683 2.656 1 98.94 92 ASN A O 1
ATOM 733 N N . LEU A 1 93 ? -4 -0.027 1.277 1 98.94 93 LEU A N 1
ATOM 734 C CA . LEU A 1 93 ? -5.453 0.049 1.199 1 98.94 93 LEU A CA 1
ATOM 735 C C . LEU A 1 93 ? -6.09 -0.337 2.529 1 98.94 93 LEU A C 1
ATOM 737 O O . LEU A 1 93 ? -7.004 0.341 3.006 1 98.94 93 LEU A O 1
ATOM 741 N N . PRO A 1 94 ? -5.641 -1.447 3.227 1 98.88 94 PRO A N 1
ATOM 742 C CA . PRO A 1 94 ? -6.258 -1.797 4.508 1 98.88 94 PRO A CA 1
ATOM 743 C C . PRO A 1 94 ? -6.207 -0.652 5.516 1 98.88 94 PRO A C 1
ATOM 745 O O . PRO A 1 94 ? -7.195 -0.391 6.211 1 98.88 94 PRO A O 1
ATOM 748 N N . LEU A 1 95 ? -5.125 0.059 5.59 1 98.94 95 LEU A N 1
ATOM 749 C CA . LEU A 1 95 ? -4.984 1.181 6.512 1 98.94 95 LEU A CA 1
ATOM 750 C C . LEU A 1 95 ? -5.988 2.283 6.18 1 98.94 95 LEU A C 1
ATOM 752 O O . LEU A 1 95 ? -6.68 2.783 7.07 1 98.94 95 LEU A O 1
ATOM 756 N N . ILE A 1 96 ? -6.059 2.596 4.902 1 98.94 96 ILE A N 1
ATOM 757 C CA . ILE A 1 96 ? -6.926 3.684 4.465 1 98.94 96 ILE A CA 1
ATOM 758 C C . ILE A 1 96 ? -8.391 3.312 4.715 1 98.94 96 ILE A C 1
ATOM 760 O O . ILE A 1 96 ? -9.164 4.129 5.215 1 98.94 96 ILE A O 1
ATOM 764 N N . ILE A 1 97 ? -8.781 2.066 4.375 1 98.69 97 ILE A N 1
ATOM 765 C CA . ILE A 1 97 ? -10.156 1.613 4.574 1 98.69 97 ILE A CA 1
ATOM 766 C C . ILE A 1 97 ? -10.516 1.703 6.055 1 98.69 97 ILE A C 1
ATOM 768 O O . ILE A 1 97 ? -11.586 2.211 6.41 1 98.69 97 ILE A O 1
ATOM 772 N N . ASP A 1 98 ? -9.641 1.276 6.926 1 98.56 98 ASP A N 1
ATOM 773 C CA . ASP A 1 98 ? -9.906 1.302 8.359 1 98.56 98 ASP A CA 1
ATOM 774 C C . ASP A 1 98 ? -10.062 2.734 8.867 1 98.56 98 ASP A C 1
ATOM 776 O O . ASP A 1 98 ? -10.945 3.021 9.672 1 98.56 98 ASP A O 1
ATOM 780 N N . LEU A 1 99 ? -9.18 3.641 8.414 1 98.75 99 LEU A N 1
ATOM 781 C CA . LEU A 1 99 ? -9.25 5.039 8.82 1 98.75 99 LEU A CA 1
ATOM 782 C C . LEU A 1 99 ? -10.586 5.66 8.406 1 98.75 99 LEU A C 1
ATOM 784 O O . LEU A 1 99 ? -11.195 6.395 9.188 1 98.75 99 LEU A O 1
ATOM 788 N N . LEU A 1 100 ? -11.039 5.316 7.219 1 98.38 100 LEU A N 1
ATOM 789 C CA . LEU A 1 100 ? -12.234 5.949 6.672 1 98.38 100 LEU A CA 1
ATOM 790 C C . LEU A 1 100 ? -13.492 5.348 7.285 1 98.38 100 LEU A C 1
ATOM 792 O O . LEU A 1 100 ? -14.461 6.062 7.555 1 98.38 100 LEU A O 1
ATOM 796 N N . ILE A 1 101 ? -13.484 4 7.508 1 97.12 101 ILE A N 1
ATOM 797 C CA . ILE A 1 101 ? -14.648 3.344 8.094 1 97.12 101 ILE A CA 1
ATOM 798 C C . ILE A 1 101 ? -14.82 3.789 9.539 1 97.12 101 ILE A C 1
ATOM 800 O O . ILE A 1 101 ? -15.953 3.891 10.031 1 97.12 101 ILE A O 1
ATOM 804 N N . SER A 1 102 ? -13.727 4.141 10.195 1 97.12 102 SER A N 1
ATOM 805 C CA . SER A 1 102 ? -13.75 4.539 11.602 1 97.12 102 SER A CA 1
ATOM 806 C C . SER A 1 102 ? -13.656 6.055 11.75 1 97.12 102 SER A C 1
ATOM 808 O O . SER A 1 102 ? -13.195 6.555 12.773 1 97.12 102 SER A O 1
ATOM 810 N N . ALA A 1 103 ? -14.078 6.797 10.766 1 93.94 103 ALA A N 1
ATOM 811 C CA . ALA A 1 103 ? -13.875 8.242 10.695 1 93.94 103 ALA A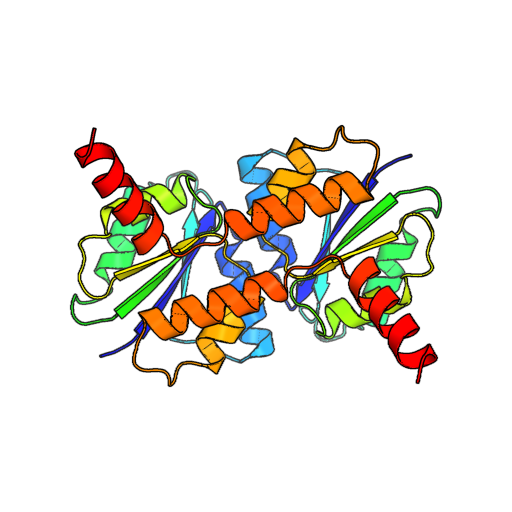 CA 1
ATOM 812 C C . ALA A 1 103 ? -14.617 8.953 11.828 1 93.94 103 ALA A C 1
ATOM 814 O O . ALA A 1 103 ? -14.297 10.094 12.156 1 93.94 103 ALA A O 1
ATOM 815 N N . ALA A 1 104 ? -15.57 8.32 12.492 1 94.75 104 ALA A N 1
ATOM 816 C CA . ALA A 1 104 ? -16.359 8.93 13.555 1 94.75 104 ALA A CA 1
ATOM 817 C C . ALA A 1 104 ? -15.57 9.023 14.859 1 94.75 104 ALA A C 1
ATOM 819 O O . ALA A 1 104 ? -15.938 9.758 15.773 1 94.75 104 ALA A O 1
ATOM 820 N N . GLU A 1 105 ? -14.5 8.219 14.984 1 95.94 105 GLU A N 1
ATOM 821 C CA . GLU A 1 105 ? -13.633 8.297 16.156 1 95.94 105 GLU A CA 1
ATOM 822 C C . GLU A 1 105 ? -13.008 9.68 16.297 1 95.94 105 GLU A C 1
ATOM 824 O O . GLU A 1 105 ? -12.25 10.109 15.422 1 95.94 105 GLU A O 1
ATOM 829 N N . GLU A 1 106 ? -13.266 10.367 17.391 1 95.19 106 GLU A N 1
ATOM 830 C CA . GLU A 1 106 ? -12.844 11.75 17.578 1 95.19 106 GLU A CA 1
ATOM 831 C C . GLU A 1 106 ? -11.383 11.836 18.016 1 95.19 106 GLU A C 1
ATOM 833 O O . GLU A 1 106 ? -10.688 12.797 17.688 1 95.19 106 GLU A O 1
ATOM 838 N N . ASN A 1 107 ? -10.961 10.891 18.797 1 97.31 107 ASN A N 1
ATOM 839 C CA . ASN A 1 107 ? -9.555 10.828 19.172 1 97.31 107 ASN A CA 1
ATOM 840 C C . ASN A 1 107 ? -8.688 10.32 18.031 1 97.31 107 ASN A C 1
ATOM 842 O O . ASN A 1 107 ? -8.617 9.117 17.781 1 97.31 107 ASN A O 1
ATOM 846 N N . THR A 1 108 ? -7.984 11.188 17.391 1 97.56 108 THR A N 1
ATOM 847 C CA . THR A 1 108 ? -7.262 10.875 16.156 1 97.56 108 THR A CA 1
ATOM 848 C C . THR A 1 108 ? -6.121 9.906 16.438 1 97.56 108 THR A C 1
ATOM 850 O O . THR A 1 108 ? -5.859 9 15.641 1 97.56 108 THR A O 1
ATOM 853 N N . GLU A 1 109 ? -5.434 10.047 17.516 1 97.44 109 GLU A N 1
ATOM 854 C CA . GLU A 1 109 ? -4.344 9.141 17.844 1 97.44 109 GLU A CA 1
ATOM 855 C C . GLU A 1 109 ? -4.859 7.719 18.062 1 97.44 109 GLU A C 1
ATOM 857 O O . GLU A 1 109 ? -4.238 6.75 17.609 1 97.44 109 GLU A O 1
ATOM 862 N N . LYS A 1 110 ? -5.918 7.641 18.781 1 98.19 110 LYS A N 1
ATOM 863 C CA . LYS A 1 110 ? -6.555 6.34 18.953 1 98.19 110 LYS A CA 1
ATOM 864 C C . LYS A 1 110 ? -6.977 5.75 17.609 1 98.19 110 LYS A C 1
ATOM 866 O O . LYS A 1 110 ? -6.754 4.566 17.344 1 98.19 110 LYS A O 1
ATOM 871 N N . LEU A 1 111 ? -7.633 6.566 16.75 1 98.62 111 LEU A N 1
ATOM 872 C CA . LEU A 1 111 ? -8.039 6.16 15.414 1 98.62 111 LEU A CA 1
ATOM 873 C C . LEU A 1 111 ? -6.863 5.582 14.641 1 98.62 111 LEU A C 1
ATOM 875 O O . LEU A 1 111 ? -6.957 4.484 14.086 1 98.62 111 LEU A O 1
ATOM 879 N N . ILE A 1 112 ? -5.746 6.258 14.641 1 98.75 112 ILE A N 1
ATOM 880 C CA . ILE A 1 112 ? -4.555 5.887 13.883 1 98.75 112 ILE A CA 1
ATOM 881 C C . ILE A 1 112 ? -3.979 4.586 14.438 1 98.75 112 ILE A C 1
ATOM 883 O O . ILE A 1 112 ? -3.676 3.66 13.68 1 98.75 112 ILE A O 1
ATOM 887 N N . THR A 1 113 ? -3.854 4.5 15.727 1 98.31 113 THR A N 1
ATOM 888 C CA . THR A 1 113 ? -3.246 3.336 16.359 1 98.31 113 THR A CA 1
ATOM 889 C C . THR A 1 113 ? -4.07 2.08 16.094 1 98.31 113 THR A C 1
ATOM 891 O O . THR A 1 113 ? -3.52 1.025 15.773 1 98.31 113 THR A O 1
ATOM 894 N N . GLU A 1 114 ? -5.32 2.193 16.203 1 98.56 114 GLU A N 1
ATOM 895 C CA . GLU A 1 114 ? -6.199 1.055 15.945 1 98.56 114 GLU A CA 1
ATOM 896 C C . GLU A 1 114 ? -6.164 0.652 14.477 1 98.56 114 GLU A C 1
ATOM 898 O O . GLU A 1 114 ? -6.133 -0.537 14.156 1 98.56 114 GLU A O 1
ATOM 903 N N . ALA A 1 115 ? -6.203 1.63 13.562 1 98.81 115 ALA A N 1
ATOM 904 C CA . ALA A 1 115 ? -6.152 1.355 12.133 1 98.81 115 ALA A CA 1
ATOM 905 C C . ALA A 1 115 ? -4.84 0.678 11.7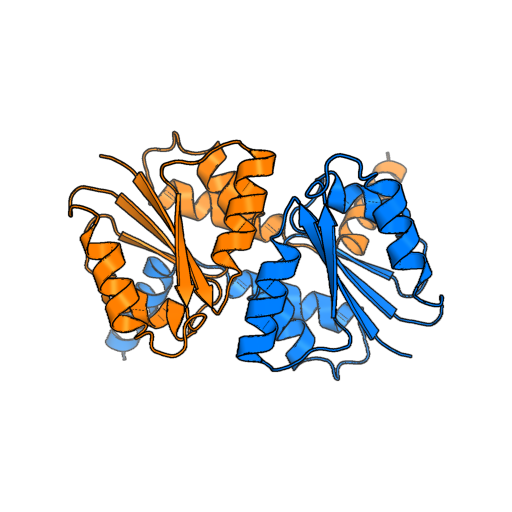5 1 98.81 115 ALA A C 1
ATOM 907 O O . ALA A 1 115 ? -4.828 -0.261 10.945 1 98.81 115 ALA A O 1
ATOM 908 N N . LEU A 1 116 ? -3.742 1.175 12.352 1 98.81 116 LEU A N 1
ATOM 909 C CA . LEU A 1 116 ? -2.436 0.584 12.086 1 98.81 116 LEU A CA 1
ATOM 910 C C . LEU A 1 116 ? -2.387 -0.865 12.555 1 98.81 116 LEU A C 1
ATOM 912 O O . LEU A 1 116 ? -1.891 -1.738 11.836 1 98.81 116 LEU A O 1
ATOM 916 N N . THR A 1 117 ? -2.877 -1.104 13.719 1 98.56 117 THR A N 1
ATOM 917 C CA . THR A 1 117 ? -2.898 -2.459 14.266 1 98.56 117 THR A CA 1
ATOM 918 C C . THR A 1 117 ? -3.691 -3.393 13.352 1 98.56 117 THR A C 1
ATOM 920 O O . THR A 1 117 ? -3.205 -4.461 12.977 1 98.56 117 THR A O 1
ATOM 923 N N . SER A 1 118 ? -4.84 -3.004 13.008 1 98.44 118 SER A N 1
ATOM 924 C CA . SER A 1 118 ? -5.703 -3.807 12.148 1 98.44 118 SER A CA 1
ATOM 925 C C . SER A 1 118 ? -5.078 -4.02 10.773 1 98.44 118 SER A C 1
ATOM 927 O O . SER A 1 118 ? -5.117 -5.129 10.234 1 98.44 118 SER A O 1
ATOM 929 N N . ALA A 1 119 ? -4.539 -2.951 10.18 1 98.62 119 ALA A N 1
ATOM 930 C CA . ALA A 1 119 ? -3.916 -3.029 8.859 1 98.62 119 ALA A CA 1
ATOM 931 C C . ALA A 1 119 ? -2.758 -4.023 8.852 1 98.62 119 ALA A C 1
ATOM 933 O O . ALA A 1 119 ? -2.652 -4.863 7.957 1 98.62 119 ALA A O 1
ATOM 934 N N . LYS A 1 120 ? -1.903 -3.943 9.852 1 98.56 120 LYS A N 1
ATOM 935 C CA . LYS A 1 120 ? -0.752 -4.836 9.945 1 98.56 120 LYS A CA 1
ATOM 936 C C . LYS A 1 120 ? -1.194 -6.293 10.055 1 98.56 120 LYS A C 1
ATOM 938 O O . LYS A 1 120 ? -0.552 -7.188 9.5 1 98.56 120 LYS A O 1
ATOM 943 N N . GLU A 1 121 ? -2.256 -6.531 10.695 1 97.5 121 GLU A N 1
ATOM 944 C CA . GLU A 1 121 ? -2.799 -7.883 10.805 1 97.5 121 GLU A CA 1
ATOM 945 C C . GLU A 1 121 ? -3.311 -8.391 9.461 1 97.5 121 GLU A C 1
ATOM 947 O O . GLU A 1 121 ? -3.24 -9.586 9.172 1 97.5 121 GLU A O 1
ATOM 952 N N . SER A 1 122 ? -3.812 -7.473 8.68 1 97.62 122 SER A N 1
ATOM 953 C CA . SER A 1 122 ? -4.461 -7.848 7.426 1 97.62 122 SER A CA 1
ATOM 954 C C . SER A 1 122 ? -3.441 -7.996 6.301 1 97.62 122 SER A C 1
ATOM 956 O O . SER A 1 122 ? -3.754 -8.547 5.242 1 97.62 122 SER A O 1
ATOM 958 N N . ILE A 1 123 ? -2.248 -7.43 6.453 1 98.62 123 ILE A N 1
ATOM 959 C CA . ILE A 1 123 ? -1.126 -7.672 5.555 1 98.62 123 ILE A CA 1
ATOM 960 C C . ILE A 1 123 ? -0.499 -9.031 5.863 1 98.62 123 ILE A C 1
ATOM 962 O O . ILE A 1 123 ? 0.101 -9.211 6.926 1 98.62 123 ILE A O 1
ATOM 966 N N . GLN A 1 124 ? -0.669 -9.977 4.957 1 98.19 124 GLN A N 1
ATOM 967 C CA . GLN A 1 124 ? -0.376 -11.328 5.414 1 98.19 124 GLN A CA 1
ATOM 968 C C . GLN A 1 124 ? -0.087 -12.258 4.238 1 98.19 124 GLN A C 1
ATOM 970 O O . GLN A 1 124 ? -0.412 -11.938 3.094 1 98.19 124 GLN A O 1
ATOM 975 N N . TYR A 1 125 ? 0.593 -13.398 4.594 1 98.62 125 TYR A N 1
ATOM 976 C CA . TYR A 1 125 ? 0.793 -14.539 3.703 1 98.62 125 TYR A CA 1
ATOM 977 C C . TYR A 1 125 ? -0.428 -15.453 3.699 1 98.62 125 TYR A C 1
ATOM 979 O O . TYR A 1 125 ? -0.597 -16.281 4.598 1 98.62 125 TYR A O 1
ATOM 987 N N . CYS A 1 126 ? -1.181 -15.367 2.615 1 97.88 126 CYS A N 1
ATOM 988 C CA . CYS A 1 126 ? -2.512 -15.961 2.604 1 97.88 126 CYS A CA 1
ATOM 989 C C . CYS A 1 126 ? -2.43 -17.484 2.562 1 97.88 126 CYS A C 1
ATOM 991 O O . CYS A 1 126 ? -3.312 -18.172 3.078 1 97.88 126 CYS A O 1
ATOM 993 N N . ASN A 1 127 ? -1.363 -18 1.905 1 96.69 127 ASN A N 1
ATOM 994 C CA . ASN A 1 127 ? -1.196 -19.453 1.887 1 96.69 127 ASN A CA 1
ATOM 995 C C . ASN A 1 127 ? -1.254 -20.031 3.295 1 96.69 127 ASN A C 1
ATOM 997 O O . ASN A 1 127 ? -1.897 -21.062 3.516 1 96.69 127 ASN A O 1
ATOM 1001 N N . GLN A 1 128 ? -0.625 -19.375 4.258 1 92.19 128 GLN A N 1
ATOM 1002 C CA . GLN A 1 128 ? -0.539 -19.844 5.637 1 92.19 128 GLN A CA 1
ATOM 1003 C C . GLN A 1 128 ? -1.854 -19.641 6.375 1 92.19 128 GLN A C 1
ATOM 1005 O O . GLN A 1 128 ? -2.305 -20.5 7.121 1 92.19 128 GLN A O 1
ATOM 1010 N N . THR A 1 129 ? -2.453 -18.531 6.121 1 91.06 129 THR A N 1
ATOM 1011 C CA . THR A 1 129 ? -3.682 -18.156 6.809 1 91.06 129 THR A CA 1
ATOM 1012 C C . THR A 1 129 ? -4.824 -19.094 6.43 1 91.06 129 THR A C 1
ATOM 1014 O O . THR A 1 129 ? -5.562 -19.562 7.297 1 91.06 129 THR A O 1
ATOM 1017 N N . ILE A 1 130 ? -4.941 -19.391 5.18 1 87.62 130 ILE A N 1
ATOM 1018 C CA . ILE A 1 130 ? -6.043 -20.203 4.672 1 87.62 130 ILE A CA 1
ATOM 1019 C C . ILE A 1 130 ? -5.805 -21.672 5.016 1 87.62 130 ILE A C 1
ATOM 1021 O O . ILE A 1 130 ? -6.738 -22.375 5.383 1 87.62 130 ILE A O 1
ATOM 1025 N N . ALA A 1 131 ? -4.57 -22.047 4.918 1 82.38 131 ALA A N 1
ATOM 1026 C CA . ALA A 1 131 ? -4.242 -23.422 5.316 1 82.38 131 ALA A CA 1
ATOM 1027 C C . ALA A 1 131 ? -4.586 -23.656 6.785 1 82.38 131 ALA A C 1
ATOM 1029 O O . ALA A 1 131 ? -5.094 -24.719 7.145 1 82.38 131 ALA A O 1
ATOM 1030 N N . SER A 1 132 ? -4.285 -22.672 7.594 1 83.25 132 SER A N 1
ATOM 1031 C CA . SER A 1 132 ? -4.559 -22.797 9.023 1 83.25 132 SER A CA 1
ATOM 1032 C C . SER A 1 132 ? -6.059 -22.828 9.297 1 83.25 132 SER A C 1
ATOM 1034 O O . SER A 1 132 ? -6.523 -23.516 10.195 1 83.25 132 SER A O 1
ATOM 1036 N N . ALA A 1 133 ? -6.852 -22.125 8.5 1 77 133 ALA A N 1
ATOM 1037 C CA . ALA A 1 133 ? -8.297 -22.062 8.68 1 77 133 ALA A CA 1
ATOM 1038 C C . ALA A 1 133 ? -8.961 -23.375 8.266 1 77 133 ALA A C 1
ATOM 1040 O O . ALA A 1 133 ? -9.953 -23.781 8.867 1 77 133 ALA A O 1
ATOM 1041 N N . MET A 1 134 ? -8.391 -24 7.305 1 71.94 134 MET A N 1
ATOM 1042 C CA . MET A 1 134 ? -8.945 -25.266 6.816 1 71.94 134 MET A CA 1
ATOM 1043 C C . MET A 1 134 ? -8.656 -26.406 7.789 1 71.94 134 MET A C 1
ATOM 1045 O O . MET A 1 134 ? -9.453 -27.328 7.93 1 71.94 134 MET A O 1
ATOM 1049 N N . THR A 1 135 ? -7.531 -26.297 8.5 1 71.38 135 THR A N 1
ATOM 1050 C CA . THR A 1 135 ? -7.184 -27.328 9.469 1 71.38 135 THR A CA 1
ATOM 1051 C C . THR A 1 135 ? -8.008 -27.172 10.75 1 71.38 135 THR A C 1
ATOM 1053 O O . THR A 1 135 ? -8.422 -28.172 11.352 1 71.38 135 THR A O 1
ATOM 1056 N N . MET A 1 136 ? -8.266 -25.906 11.055 1 65.25 136 MET A N 1
ATOM 1057 C CA . MET A 1 136 ? -9.062 -25.672 12.25 1 65.25 136 MET A CA 1
ATOM 1058 C C . MET A 1 136 ? -10.508 -26.125 12.039 1 65.25 136 MET A C 1
ATOM 1060 O O . MET A 1 136 ? -11.156 -26.594 12.977 1 65.25 136 MET A O 1
ATOM 1064 N N . ASP A 1 137 ? -10.961 -25.875 10.922 1 55.25 137 ASP A N 1
ATOM 1065 C CA . ASP A 1 137 ? -12.32 -26.328 10.633 1 55.25 137 ASP A CA 1
ATOM 1066 C C . ASP A 1 137 ? -12.406 -27.859 10.602 1 55.25 137 ASP A C 1
ATOM 1068 O O . ASP A 1 137 ? -13.445 -28.438 10.922 1 55.25 137 ASP A O 1
ATOM 1072 N N . LYS A 1 138 ? -11.359 -28.547 10.234 1 56.81 138 LYS A N 1
ATOM 1073 C CA . LYS A 1 138 ? -11.391 -30 10.25 1 56.81 138 LYS A CA 1
ATOM 1074 C C . LYS A 1 138 ? -11.391 -30.531 11.68 1 56.81 138 LYS A C 1
ATOM 1076 O O . LYS A 1 138 ? -11.82 -31.672 11.922 1 56.81 138 LYS A O 1
ATOM 1081 N N . ASP A 1 139 ? -10.836 -29.844 12.586 1 49.72 139 ASP A N 1
ATOM 1082 C CA . ASP A 1 139 ? -10.797 -30.344 13.953 1 49.72 139 ASP A CA 1
ATOM 1083 C C . ASP A 1 139 ? -12.148 -30.172 14.641 1 49.72 139 ASP A C 1
ATOM 1085 O O . ASP A 1 139 ? -12.352 -30.641 15.758 1 49.72 139 ASP A O 1
ATOM 1089 N N . PHE A 1 140 ? -12.992 -29.359 14.023 1 42.75 140 PHE A N 1
ATOM 1090 C CA . PHE A 1 140 ? -14.297 -29.391 14.672 1 42.75 140 PHE A CA 1
ATOM 1091 C C . PHE A 1 140 ? -15.258 -30.312 13.922 1 42.75 140 PHE A C 1
ATOM 1093 O O . PHE A 1 140 ? -15.148 -30.469 12.703 1 42.75 140 PHE A O 1
ATOM 1100 N N . MET B 1 1 ? 14.461 -21.828 -12.258 1 81.38 1 MET B N 1
ATOM 1101 C CA . MET B 1 1 ? 13.086 -21.438 -11.953 1 81.38 1 MET B CA 1
ATOM 1102 C C . MET B 1 1 ? 12.961 -19.922 -11.883 1 81.38 1 MET B C 1
ATOM 1104 O O . MET B 1 1 ? 13.742 -19.25 -11.203 1 81.38 1 MET B O 1
ATOM 1108 N N . LYS B 1 2 ? 12.109 -19.359 -12.82 1 92.75 2 LYS B N 1
ATOM 1109 C CA . LYS B 1 2 ? 11.945 -17.922 -12.898 1 92.75 2 LYS B CA 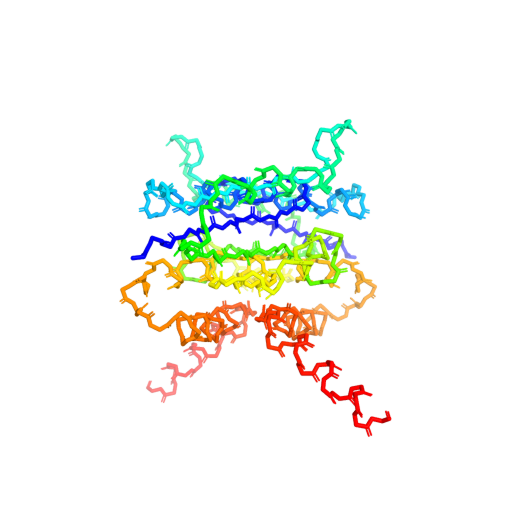1
ATOM 1110 C C . LYS B 1 2 ? 10.844 -17.438 -11.945 1 92.75 2 LYS B C 1
ATOM 1112 O O . LYS B 1 2 ? 9.789 -18.062 -11.844 1 92.75 2 LYS B O 1
ATOM 1117 N N . ARG B 1 3 ? 11.125 -16.406 -11.133 1 97.12 3 ARG B N 1
ATOM 1118 C CA . ARG B 1 3 ? 10.18 -15.836 -10.188 1 97.12 3 ARG B CA 1
ATOM 1119 C C . ARG B 1 3 ? 9.516 -14.586 -10.758 1 97.12 3 ARG B C 1
ATOM 1121 O O . ARG B 1 3 ? 10.195 -13.695 -11.266 1 97.12 3 ARG B O 1
ATOM 1128 N N . HIS B 1 4 ? 8.141 -14.539 -10.734 1 98.31 4 HIS B N 1
ATOM 1129 C CA . HIS B 1 4 ? 7.352 -13.398 -11.172 1 98.31 4 HIS B CA 1
ATOM 1130 C C . HIS B 1 4 ? 6.516 -12.828 -10.031 1 98.31 4 HIS B C 1
ATOM 1132 O O . HIS B 1 4 ? 6.098 -13.562 -9.141 1 98.31 4 HIS B O 1
ATOM 1138 N N . TYR B 1 5 ? 6.355 -11.562 -10.117 1 98.88 5 TYR B N 1
ATOM 1139 C CA . TYR B 1 5 ? 5.477 -10.875 -9.18 1 98.88 5 TYR B CA 1
ATOM 1140 C C . TYR B 1 5 ? 4.238 -10.336 -9.891 1 98.88 5 TYR B C 1
ATOM 1142 O O . TYR B 1 5 ? 4.332 -9.836 -11.016 1 98.88 5 TYR B O 1
ATOM 1150 N N . ILE B 1 6 ? 3.154 -10.477 -9.242 1 98.94 6 ILE B N 1
ATOM 1151 C CA . ILE B 1 6 ? 1.917 -9.906 -9.766 1 98.94 6 ILE B CA 1
ATOM 1152 C C . ILE B 1 6 ? 1.293 -8.977 -8.727 1 98.94 6 ILE B C 1
ATOM 1154 O O . ILE B 1 6 ? 0.985 -9.406 -7.609 1 98.94 6 ILE B O 1
ATOM 1158 N N . PHE B 1 7 ? 1.181 -7.727 -9.078 1 98.94 7 PHE B N 1
ATOM 1159 C CA . PHE B 1 7 ? 0.371 -6.797 -8.305 1 98.94 7 PHE B CA 1
ATOM 1160 C C . PHE B 1 7 ? -1.071 -6.789 -8.797 1 98.94 7 PHE B C 1
ATOM 1162 O O . PHE B 1 7 ? -1.328 -6.551 -9.977 1 98.94 7 PHE B O 1
ATOM 1169 N N . ALA B 1 8 ? -2 -7.066 -7.934 1 98.94 8 ALA B N 1
ATOM 1170 C CA . ALA B 1 8 ? -3.406 -7.059 -8.328 1 98.94 8 ALA B CA 1
ATOM 1171 C C . ALA B 1 8 ? -4.234 -6.18 -7.395 1 98.94 8 ALA B C 1
ATOM 1173 O O . ALA B 1 8 ? -4.137 -6.301 -6.172 1 98.94 8 ALA B O 1
ATOM 1174 N N . SER B 1 9 ? -5.016 -5.312 -7.918 1 98.81 9 SER B N 1
ATOM 1175 C CA . SER B 1 9 ? -5.777 -4.371 -7.102 1 98.81 9 SER B CA 1
ATOM 1176 C C . SER B 1 9 ? -7.113 -4.027 -7.75 1 98.81 9 SER B C 1
ATOM 1178 O O . SER B 1 9 ? -7.301 -4.238 -8.945 1 98.81 9 SER B O 1
ATOM 1180 N N . HIS B 1 10 ? -8.07 -3.58 -6.918 1 98.56 10 HIS B N 1
ATOM 1181 C CA . HIS B 1 10 ? -9.133 -2.748 -7.477 1 98.56 10 HIS B CA 1
ATOM 1182 C C . HIS B 1 10 ? -8.562 -1.489 -8.125 1 98.56 10 HIS B C 1
ATOM 1184 O O . HIS B 1 10 ? -7.617 -0.893 -7.598 1 98.56 10 HIS B O 1
ATOM 1190 N N . GLY B 1 11 ? -9.133 -1.118 -9.188 1 98.44 11 GLY B N 1
ATOM 1191 C CA . GLY B 1 11 ? -8.719 0.132 -9.805 1 98.44 11 GLY B CA 1
ATOM 1192 C C . GLY B 1 11 ? -7.25 0.148 -10.188 1 98.44 11 GLY B C 1
ATOM 1193 O O . GLY B 1 11 ? -6.68 -0.893 -10.523 1 98.44 11 GLY B O 1
ATOM 1194 N N . THR B 1 12 ? -6.598 1.305 -10.148 1 98.75 12 THR B N 1
ATOM 1195 C CA . THR B 1 12 ? -5.297 1.482 -10.781 1 98.75 12 THR B CA 1
ATOM 1196 C C . THR B 1 12 ? -4.184 1.493 -9.734 1 98.75 12 THR B C 1
ATOM 1198 O O . THR B 1 12 ? -3.066 1.936 -10.016 1 98.75 12 THR B O 1
ATOM 1201 N N . PHE B 1 13 ? -4.48 1.026 -8.547 1 98.94 13 PHE B N 1
ATOM 1202 C CA . PHE B 1 13 ? -3.529 0.954 -7.449 1 98.94 13 PHE B CA 1
ATOM 1203 C C . PHE B 1 13 ? -2.299 0.147 -7.848 1 98.94 13 PHE B C 1
ATOM 1205 O O . PHE B 1 13 ? -1.167 0.576 -7.613 1 98.94 13 PHE B O 1
ATOM 1212 N N . ALA B 1 14 ? -2.473 -0.969 -8.492 1 98.94 14 ALA B N 1
ATOM 1213 C CA . ALA B 1 14 ? -1.385 -1.858 -8.891 1 98.94 14 ALA B CA 1
ATOM 1214 C C . ALA B 1 14 ? -0.43 -1.161 -9.852 1 98.94 14 ALA B C 1
ATOM 1216 O O . ALA B 1 14 ? 0.789 -1.195 -9.664 1 98.94 14 ALA B O 1
ATOM 1217 N N . ASN B 1 15 ? -1 -0.503 -10.844 1 98.88 15 ASN B N 1
ATOM 1218 C CA . ASN B 1 15 ? -0.18 0.223 -11.805 1 98.88 15 ASN B CA 1
ATOM 1219 C C . ASN B 1 15 ? 0.575 1.373 -11.148 1 98.88 15 ASN B C 1
ATOM 1221 O O . ASN B 1 15 ? 1.741 1.617 -11.461 1 98.88 15 ASN B O 1
ATOM 1225 N N . GLY B 1 16 ? -0.123 2.096 -10.273 1 98.88 16 GLY B N 1
ATOM 1226 C CA . GLY B 1 16 ? 0.529 3.18 -9.555 1 98.88 16 GLY B CA 1
ATOM 1227 C C . GLY B 1 16 ? 1.717 2.719 -8.727 1 98.88 16 GLY B C 1
ATOM 1228 O O . GLY B 1 16 ? 2.773 3.357 -8.742 1 98.88 16 GLY B O 1
ATOM 1229 N N . LEU B 1 17 ? 1.536 1.627 -8.008 1 98.94 17 LEU B N 1
ATOM 1230 C CA . LEU B 1 17 ? 2.623 1.121 -7.18 1 98.94 17 LEU B CA 1
ATOM 1231 C C . LEU B 1 17 ? 3.801 0.675 -8.039 1 98.94 17 LEU B C 1
ATOM 1233 O O . LEU B 1 17 ? 4.957 0.919 -7.684 1 98.94 17 LEU B O 1
ATOM 1237 N N . LEU B 1 18 ? 3.521 0.01 -9.164 1 98.94 18 LEU B N 1
ATOM 1238 C CA . LEU B 1 18 ? 4.605 -0.382 -10.055 1 98.94 18 LEU B CA 1
ATOM 1239 C C . LEU B 1 18 ? 5.383 0.839 -10.539 1 98.94 18 LEU B C 1
ATOM 1241 O O . LEU B 1 18 ? 6.613 0.814 -10.594 1 98.94 18 LEU B O 1
ATOM 1245 N N . ASN B 1 19 ? 4.656 1.864 -10.859 1 98.88 19 ASN B N 1
ATOM 1246 C CA . ASN B 1 19 ? 5.305 3.105 -11.266 1 98.88 19 ASN B CA 1
ATOM 1247 C C . ASN B 1 19 ? 6.27 3.607 -10.195 1 98.88 19 ASN B C 1
ATOM 1249 O O . ASN B 1 19 ? 7.398 3.994 -10.5 1 98.88 19 ASN B O 1
ATOM 1253 N N . SER B 1 20 ? 5.863 3.619 -8.922 1 98.75 20 SER B N 1
ATOM 1254 C CA . SER B 1 20 ? 6.715 4.043 -7.816 1 98.75 20 SER B CA 1
ATOM 1255 C C . SER B 1 20 ? 7.93 3.135 -7.676 1 98.75 20 SER B C 1
ATOM 1257 O O . SER B 1 20 ? 9.047 3.613 -7.473 1 98.75 20 SER B O 1
ATOM 1259 N N . VAL B 1 21 ? 7.688 1.829 -7.766 1 98.81 21 VAL B N 1
ATOM 1260 C CA . VAL B 1 21 ? 8.766 0.853 -7.656 1 98.81 21 VAL B CA 1
ATOM 1261 C C . VAL B 1 21 ? 9.828 1.135 -8.719 1 98.81 21 VAL B C 1
ATOM 1263 O O . VAL B 1 21 ? 11.023 1.168 -8.422 1 98.81 21 VAL B O 1
ATOM 1266 N N . GLU B 1 22 ? 9.383 1.398 -9.922 1 98.69 22 GLU B N 1
ATOM 1267 C CA . GLU B 1 22 ? 10.32 1.561 -11.031 1 98.69 22 GLU B CA 1
ATOM 1268 C C . GLU B 1 22 ? 11.055 2.896 -10.938 1 98.69 22 GLU B C 1
ATOM 1270 O O . GLU B 1 22 ? 12.203 3.012 -11.375 1 98.69 22 GLU B O 1
ATOM 1275 N N . LEU B 1 23 ? 10.438 3.881 -10.406 1 97.5 23 LEU B N 1
ATOM 1276 C CA . LEU B 1 23 ? 11.109 5.145 -10.141 1 97.5 23 LEU B CA 1
ATOM 1277 C C . LEU B 1 23 ? 12.242 4.957 -9.141 1 97.5 23 LEU B C 1
ATOM 1279 O O . LEU B 1 23 ? 13.297 5.594 -9.258 1 97.5 23 LEU B O 1
ATOM 1283 N N . ILE B 1 24 ? 12.016 4.09 -8.203 1 97.62 24 ILE B N 1
ATOM 1284 C CA . ILE B 1 24 ? 12.953 3.926 -7.102 1 97.62 24 ILE B CA 1
ATOM 1285 C C . ILE B 1 24 ? 14.031 2.912 -7.488 1 97.62 24 ILE B C 1
ATOM 1287 O O . ILE B 1 24 ? 15.219 3.131 -7.238 1 97.62 24 ILE B O 1
ATOM 1291 N N . LEU B 1 25 ? 13.633 1.809 -8.164 1 97.88 25 LEU B N 1
ATOM 1292 C CA . LEU B 1 25 ? 14.547 0.687 -8.344 1 97.88 25 LEU B CA 1
ATOM 1293 C C . LEU B 1 25 ? 14.852 0.47 -9.82 1 97.88 25 LEU B C 1
ATOM 1295 O O . LEU B 1 25 ? 15.641 -0.406 -10.18 1 97.88 25 LEU B O 1
ATOM 1299 N N . GLY B 1 26 ? 14.266 1.222 -10.664 1 97.94 26 GLY B N 1
ATOM 1300 C CA . GLY B 1 26 ? 14.422 0.987 -12.086 1 97.94 26 GLY B CA 1
ATOM 1301 C C . GLY B 1 26 ? 13.438 -0.022 -12.641 1 97.94 26 GLY B C 1
ATOM 1302 O O . GLY B 1 26 ? 12.609 -0.563 -11.906 1 97.94 26 GLY B O 1
ATOM 1303 N N . LYS B 1 27 ? 13.539 -0.258 -13.922 1 98.06 27 LYS B N 1
ATOM 1304 C CA . LYS B 1 27 ? 12.609 -1.146 -14.617 1 98.06 27 LYS B CA 1
ATOM 1305 C C . LYS B 1 27 ? 12.602 -2.535 -13.984 1 98.06 27 LYS B C 1
ATOM 1307 O O . LYS B 1 27 ? 13.656 -3.061 -13.609 1 98.06 27 LYS B O 1
ATOM 1312 N N . GLN B 1 28 ? 11.414 -3.129 -13.867 1 97.56 28 GLN B N 1
ATOM 1313 C CA . GLN B 1 28 ? 11.195 -4.449 -13.281 1 97.56 28 GLN B CA 1
ATOM 1314 C C . GLN B 1 28 ? 10.477 -5.371 -14.266 1 97.56 28 GLN B C 1
ATOM 1316 O O . GLN B 1 28 ? 9.25 -5.5 -14.219 1 97.56 28 GLN B O 1
ATOM 1321 N N . PRO B 1 29 ? 11.188 -6.062 -15.047 1 96.88 29 PRO B N 1
ATOM 1322 C CA . PRO B 1 29 ? 10.555 -6.84 -16.109 1 96.88 29 PRO B CA 1
ATOM 1323 C C . PRO B 1 29 ? 9.734 -8.016 -15.586 1 96.88 29 PRO B C 1
ATOM 1325 O O . PRO B 1 29 ? 8.875 -8.547 -16.297 1 96.88 29 PRO B O 1
ATOM 1328 N N . ASP B 1 30 ? 9.961 -8.43 -14.422 1 96.94 30 ASP B N 1
ATOM 1329 C CA . ASP B 1 30 ? 9.305 -9.625 -13.898 1 96.94 30 ASP B CA 1
ATOM 1330 C C . ASP B 1 30 ? 8.117 -9.258 -13.008 1 96.94 30 ASP B C 1
ATOM 1332 O O . ASP B 1 30 ? 7.582 -10.109 -12.297 1 96.94 30 ASP B O 1
ATOM 1336 N N . ILE B 1 31 ? 7.699 -7.996 -12.992 1 98.75 31 ILE B N 1
ATOM 1337 C CA . ILE B 1 31 ? 6.508 -7.559 -12.273 1 98.75 31 ILE B CA 1
ATOM 1338 C C . ILE B 1 31 ? 5.371 -7.305 -13.258 1 98.75 31 ILE B C 1
ATOM 1340 O O . ILE B 1 31 ? 5.559 -6.621 -14.273 1 98.75 31 ILE B O 1
ATOM 1344 N N . HIS B 1 32 ? 4.262 -7.871 -12.945 1 98.81 32 HIS B N 1
ATOM 1345 C CA . HIS B 1 32 ? 3.037 -7.723 -13.719 1 98.81 32 HIS B CA 1
ATOM 1346 C C . HIS B 1 32 ? 1.916 -7.133 -12.875 1 98.81 32 HIS B C 1
ATOM 1348 O O . HIS B 1 32 ? 1.932 -7.254 -11.648 1 98.81 32 HIS B O 1
ATOM 1354 N N . THR B 1 33 ? 0.965 -6.484 -13.594 1 98.88 33 THR B N 1
ATOM 1355 C CA . THR B 1 33 ? -0.109 -5.852 -12.836 1 98.88 33 THR B CA 1
ATOM 1356 C C . THR B 1 33 ? -1.473 -6.266 -13.383 1 98.88 33 THR B C 1
ATOM 1358 O O . THR B 1 33 ? -1.598 -6.598 -14.562 1 98.88 33 THR B O 1
ATOM 1361 N N . LEU B 1 34 ? -2.4 -6.305 -12.508 1 98.62 34 LEU B N 1
ATOM 1362 C CA . LEU B 1 34 ? -3.816 -6.457 -12.82 1 98.62 34 LEU B CA 1
ATOM 1363 C C . LEU B 1 34 ? -4.652 -5.402 -12.109 1 98.62 34 LEU B C 1
ATOM 1365 O O . LEU B 1 34 ? -4.684 -5.359 -10.875 1 98.62 34 LEU B O 1
ATOM 1369 N N . CYS B 1 35 ? -5.281 -4.531 -12.836 1 98.5 35 CYS B N 1
ATOM 1370 C CA . CYS B 1 35 ? -6.195 -3.521 -12.32 1 98.5 35 CYS B CA 1
ATOM 1371 C C . CYS B 1 35 ? -7.645 -3.924 -12.562 1 98.5 35 CYS B C 1
ATOM 1373 O O . CYS B 1 35 ? -8.125 -3.861 -13.695 1 98.5 35 CYS B O 1
ATOM 1375 N N . ALA B 1 36 ? -8.305 -4.285 -11.539 1 98.19 36 ALA B N 1
ATOM 1376 C CA . ALA B 1 36 ? -9.68 -4.773 -11.641 1 98.19 36 ALA B CA 1
ATOM 1377 C C . ALA B 1 36 ? -10.672 -3.615 -11.719 1 98.19 36 ALA B C 1
ATOM 1379 O O . ALA B 1 36 ? -10.438 -2.553 -11.133 1 98.19 36 ALA B O 1
ATOM 1380 N N . TYR B 1 37 ? -11.758 -3.775 -12.469 1 97.38 37 TYR B N 1
ATOM 1381 C CA . TYR B 1 37 ? -12.938 -2.922 -12.516 1 97.38 37 TYR B CA 1
ATOM 1382 C C . TYR B 1 37 ? -12.609 -1.567 -13.133 1 97.38 37 TYR B C 1
ATOM 1384 O O . TYR B 1 37 ? -13.195 -0.549 -12.758 1 97.38 37 TYR B O 1
ATOM 1392 N N . VAL B 1 38 ? -11.609 -1.501 -13.875 1 96 38 VAL B N 1
ATOM 1393 C CA . VAL B 1 38 ? -11.25 -0.273 -14.578 1 96 38 VAL B CA 1
ATOM 1394 C C . VAL B 1 38 ? -12.008 -0.191 -15.898 1 96 38 VAL B C 1
ATOM 1396 O O . VAL B 1 38 ? -12.523 0.869 -16.266 1 96 38 VAL B O 1
ATOM 1399 N N . GLU B 1 39 ? -12.055 -1.343 -16.531 1 90.69 39 GLU B N 1
ATOM 1400 C CA . GLU B 1 39 ? -12.828 -1.423 -17.766 1 90.69 39 GLU B CA 1
ATOM 1401 C C . GLU B 1 39 ? -14.219 -2.006 -17.516 1 90.69 39 GLU B C 1
ATOM 1403 O O . GLU B 1 39 ? -14.344 -3.043 -16.859 1 90.69 39 GLU B O 1
ATOM 1408 N N . GLU B 1 40 ? -15.289 -1.397 -17.875 1 81 40 GLU B N 1
ATOM 1409 C CA . GLU B 1 40 ? -16.688 -1.741 -17.594 1 81 40 GLU B CA 1
ATOM 1410 C C . GLU B 1 40 ? -16.984 -3.184 -17.984 1 81 40 GLU B C 1
ATOM 1412 O O . GLU B 1 40 ? -17.656 -3.906 -17.25 1 81 40 GLU B O 1
ATOM 1417 N N . GLU B 1 41 ? -16.547 -3.617 -18.984 1 76.88 41 GLU B N 1
ATOM 1418 C CA . GLU B 1 41 ? -16.984 -4.914 -19.5 1 76.88 41 GLU B CA 1
ATOM 1419 C C . GLU B 1 41 ? -15.984 -6.008 -19.156 1 76.88 41 GLU B C 1
ATOM 1421 O O . GLU B 1 41 ? -16.141 -7.156 -19.578 1 76.88 41 GLU B O 1
ATOM 1426 N N . SER B 1 42 ? -15.312 -5.695 -18.219 1 83.38 42 SER B N 1
ATOM 1427 C CA . SER B 1 42 ? -14.289 -6.699 -17.922 1 83.38 42 SER B CA 1
ATOM 1428 C C . SER B 1 42 ? -14.75 -7.66 -16.844 1 83.38 42 SER B C 1
ATOM 1430 O O . SER B 1 42 ? -15.391 -7.25 -15.867 1 83.38 42 SER B O 1
ATOM 1432 N N . ASP B 1 43 ? -14.57 -8.992 -17.109 1 95.12 43 ASP B N 1
ATOM 1433 C CA . ASP B 1 43 ? -14.805 -10.055 -16.141 1 95.12 43 ASP B CA 1
ATOM 1434 C C . ASP B 1 43 ? -13.539 -10.383 -15.359 1 95.12 43 ASP B C 1
ATOM 1436 O O . ASP B 1 43 ? -12.562 -10.883 -15.922 1 95.12 43 ASP B O 1
ATOM 1440 N N . LEU B 1 44 ? -13.609 -10.125 -14.055 1 97.38 44 LEU B N 1
ATOM 1441 C CA . LEU B 1 44 ? -12.438 -10.289 -13.211 1 97.38 44 LEU B CA 1
ATOM 1442 C C . LEU B 1 44 ? -11.906 -11.711 -13.289 1 97.38 44 LEU B C 1
ATOM 1444 O O . LEU B 1 44 ? -10.695 -11.922 -13.391 1 97.38 44 LEU B O 1
ATOM 1448 N N . THR B 1 45 ? -12.773 -12.68 -13.227 1 97.44 45 THR B N 1
ATOM 1449 C CA . THR B 1 45 ? -12.391 -14.086 -13.289 1 97.44 45 THR B CA 1
ATOM 1450 C C . THR B 1 45 ? -11.609 -14.367 -14.57 1 97.44 45 THR B C 1
ATOM 1452 O O . THR B 1 45 ? -10.547 -15 -14.531 1 97.44 45 THR B O 1
ATOM 1455 N N . GLN B 1 46 ? -12.078 -13.875 -15.648 1 96.5 46 GLN B N 1
ATOM 1456 C CA . GLN B 1 46 ? -11.422 -14.086 -16.938 1 96.5 46 GLN B CA 1
ATOM 1457 C C . GLN B 1 46 ? -10.078 -13.367 -16.984 1 96.5 46 GLN B C 1
ATOM 1459 O O . GLN B 1 46 ? -9.117 -13.883 -17.562 1 96.5 46 GLN B O 1
ATOM 1464 N N . GLN B 1 47 ? -10.047 -12.188 -16.438 1 97.06 47 GLN B N 1
ATOM 1465 C CA . GLN B 1 47 ? -8.805 -11.422 -16.391 1 97.06 47 GLN B CA 1
ATOM 1466 C C . GLN B 1 47 ? -7.719 -12.18 -15.633 1 97.06 47 GLN B C 1
ATOM 1468 O O . GLN B 1 47 ? -6.578 -12.266 -16.094 1 97.06 47 GLN B O 1
ATOM 1473 N N . VAL B 1 48 ? -8.078 -12.742 -14.508 1 98.25 48 VAL B N 1
ATOM 1474 C CA . VAL B 1 48 ? -7.145 -13.461 -13.656 1 98.25 48 VAL B CA 1
ATOM 1475 C C . VAL B 1 48 ? -6.68 -14.734 -14.352 1 98.25 48 VAL B C 1
ATOM 1477 O O . VAL B 1 48 ? -5.48 -15.023 -14.398 1 98.25 48 VAL B O 1
ATOM 1480 N N . GLU B 1 49 ? -7.625 -15.461 -14.93 1 97.31 49 GLU B N 1
ATOM 1481 C CA . GLU B 1 49 ? -7.289 -16.703 -15.617 1 97.31 49 GLU B CA 1
ATOM 1482 C C . GLU B 1 49 ? -6.355 -16.438 -16.797 1 97.31 49 GLU B C 1
ATOM 1484 O O . GLU B 1 49 ? -5.375 -17.156 -17 1 97.31 49 GLU B O 1
ATOM 1489 N N . ALA B 1 50 ? -6.707 -15.422 -17.562 1 97 50 ALA B N 1
ATOM 1490 C CA . ALA B 1 50 ? -5.883 -15.07 -18.719 1 97 50 ALA B CA 1
ATOM 1491 C C . ALA B 1 50 ? -4.473 -14.68 -18.281 1 97 50 ALA B C 1
ATOM 1493 O O . ALA B 1 50 ? -3.492 -15.047 -18.922 1 97 50 ALA B O 1
ATOM 1494 N N . LEU B 1 51 ? -4.371 -13.961 -17.219 1 97.88 51 LEU B N 1
ATOM 1495 C CA . LEU B 1 51 ? -3.078 -13.516 -16.719 1 97.88 51 LEU B CA 1
ATOM 1496 C C . LEU B 1 51 ? -2.232 -14.703 -16.266 1 97.88 51 LEU B C 1
ATOM 1498 O O . LEU B 1 51 ? -1.069 -14.828 -16.656 1 97.88 51 LEU B O 1
ATOM 1502 N N . LEU B 1 52 ? -2.773 -15.578 -15.477 1 97.81 52 LEU B N 1
ATOM 1503 C CA . LEU B 1 52 ? -2.023 -16.688 -14.891 1 97.81 52 LEU B CA 1
ATOM 1504 C C . LEU B 1 52 ? -1.641 -17.703 -15.961 1 97.81 52 LEU B C 1
ATOM 1506 O O . LEU B 1 52 ? -0.634 -18.406 -15.82 1 97.81 52 LEU B O 1
ATOM 1510 N N . ALA B 1 53 ? -2.441 -17.734 -17.031 1 97.19 53 ALA B N 1
ATOM 1511 C CA . ALA B 1 53 ? -2.184 -18.672 -18.125 1 97.19 53 ALA B CA 1
ATOM 1512 C C . ALA B 1 53 ? -0.88 -18.328 -18.844 1 97.19 53 ALA B C 1
ATOM 1514 O O . ALA B 1 53 ? -0.325 -19.156 -19.578 1 97.19 53 ALA B O 1
ATOM 1515 N N . ARG B 1 54 ? -0.399 -17.125 -18.625 1 97.19 54 ARG B N 1
ATOM 1516 C CA . ARG B 1 54 ? 0.814 -16.672 -19.297 1 97.19 54 ARG B CA 1
ATOM 1517 C C . ARG B 1 54 ? 2.057 -17.297 -18.656 1 97.19 54 ARG B C 1
ATOM 1519 O O . ARG B 1 54 ? 3.146 -17.234 -19.234 1 97.19 54 ARG B O 1
ATOM 1526 N N . PHE B 1 55 ? 1.912 -17.938 -17.5 1 97.62 55 PHE B N 1
ATOM 1527 C CA . PHE B 1 55 ? 3.07 -18.422 -16.766 1 97.62 55 PHE B CA 1
ATOM 1528 C C . PHE B 1 55 ? 3.043 -19.953 -16.656 1 97.62 55 PHE B C 1
ATOM 1530 O O . PHE B 1 55 ? 2.064 -20.531 -16.188 1 97.62 55 PHE B O 1
ATOM 1537 N N . PRO B 1 56 ? 4.113 -20.578 -17.109 1 95.62 56 PRO B N 1
ATOM 1538 C CA . PRO B 1 56 ? 4.176 -22.031 -16.953 1 95.62 56 PRO B CA 1
ATOM 1539 C C . PRO B 1 56 ? 4.207 -22.469 -15.492 1 95.62 56 PRO B C 1
ATOM 1541 O O . PRO B 1 56 ? 4.602 -21.703 -14.617 1 95.62 56 PRO B O 1
ATOM 1544 N N . ALA B 1 57 ? 3.822 -23.734 -15.273 1 92.38 57 ALA B N 1
ATOM 1545 C CA . ALA B 1 57 ? 3.688 -24.281 -13.922 1 92.38 57 ALA B CA 1
ATOM 1546 C C . ALA B 1 57 ? 5.027 -24.281 -13.195 1 92.38 57 ALA B C 1
ATOM 1548 O O . ALA B 1 57 ? 5.07 -24.219 -11.961 1 92.38 57 ALA B O 1
ATOM 1549 N N . GLN B 1 58 ? 6.098 -24.281 -13.938 1 94.88 58 GLN B N 1
ATOM 1550 C CA . GLN B 1 58 ? 7.418 -24.359 -13.328 1 94.88 58 GLN B CA 1
ATOM 1551 C C . GLN B 1 58 ? 7.867 -23.016 -12.789 1 94.88 58 GLN B C 1
ATOM 1553 O O . GLN B 1 58 ? 8.797 -22.938 -11.984 1 94.88 58 GLN B O 1
ATOM 1558 N N . ASP B 1 59 ? 7.215 -21.922 -13.25 1 96.88 59 ASP B N 1
ATOM 1559 C CA . ASP B 1 59 ? 7.566 -20.578 -12.773 1 96.88 59 ASP B CA 1
ATOM 1560 C C . ASP B 1 59 ? 6.98 -20.328 -11.383 1 96.88 59 ASP B C 1
ATOM 1562 O O . ASP B 1 59 ? 5.906 -20.844 -11.055 1 96.88 59 ASP B O 1
ATOM 1566 N N . GLU B 1 60 ? 7.684 -19.641 -10.617 1 97.75 60 GLU B N 1
ATOM 1567 C CA . GLU B 1 60 ? 7.215 -19.234 -9.297 1 97.75 60 GLU B CA 1
ATOM 1568 C C . GLU B 1 60 ? 6.465 -17.906 -9.359 1 97.75 60 GLU B C 1
ATOM 1570 O O . GLU B 1 60 ? 6.961 -16.938 -9.938 1 97.75 60 GLU B O 1
ATOM 1575 N N . LEU B 1 61 ? 5.227 -17.922 -8.781 1 98.5 61 LEU B N 1
ATOM 1576 C CA . LEU B 1 61 ? 4.395 -16.719 -8.805 1 98.5 61 LEU B CA 1
ATOM 1577 C C . LEU B 1 61 ? 4.145 -16.219 -7.387 1 98.5 61 LEU B C 1
ATOM 1579 O O . LEU B 1 61 ? 3.67 -16.953 -6.527 1 98.5 61 LEU B O 1
ATOM 1583 N N . ILE B 1 62 ? 4.543 -14.977 -7.156 1 98.81 62 ILE B N 1
ATOM 1584 C CA . ILE B 1 62 ? 4.184 -14.266 -5.938 1 98.81 62 ILE B CA 1
ATOM 1585 C C . ILE B 1 62 ? 3.15 -13.188 -6.262 1 98.81 62 ILE B C 1
ATOM 1587 O O . ILE B 1 62 ? 3.484 -12.156 -6.852 1 98.81 62 ILE B O 1
ATOM 1591 N N . VAL B 1 63 ? 1.917 -13.484 -5.902 1 98.94 63 VAL B N 1
ATOM 1592 C CA . VAL B 1 63 ? 0.807 -12.57 -6.145 1 98.94 63 VAL B CA 1
ATOM 1593 C C . VAL B 1 63 ? 0.526 -11.758 -4.883 1 98.94 63 VAL B C 1
ATOM 1595 O O . VAL B 1 63 ? 0.381 -12.32 -3.793 1 98.94 63 VAL B O 1
ATOM 1598 N N . ILE B 1 64 ? 0.491 -10.469 -5.02 1 98.94 64 ILE B N 1
ATOM 1599 C CA . ILE B 1 64 ? 0.179 -9.594 -3.9 1 98.94 64 ILE B CA 1
ATOM 1600 C C . ILE B 1 64 ? -1.045 -8.742 -4.238 1 98.94 64 ILE B C 1
ATOM 1602 O O . ILE B 1 64 ? -1.02 -7.957 -5.188 1 98.94 64 ILE B O 1
ATOM 1606 N N . THR B 1 65 ? -2.104 -8.875 -3.459 1 98.94 65 THR B N 1
ATOM 1607 C CA . THR B 1 65 ? -3.35 -8.164 -3.721 1 98.94 65 THR B CA 1
ATOM 1608 C C . THR B 1 65 ? -3.504 -6.977 -2.777 1 98.94 65 THR B C 1
ATOM 1610 O O . THR B 1 65 ? -2.771 -6.855 -1.794 1 98.94 65 THR B O 1
ATOM 1613 N N . ASP B 1 66 ? -4.453 -6.152 -3.09 1 98.88 66 ASP B N 1
ATOM 1614 C CA . ASP B 1 66 ? -4.594 -4.883 -2.383 1 98.88 66 ASP B CA 1
ATOM 1615 C C . ASP B 1 66 ? -5.18 -5.094 -0.988 1 98.88 66 ASP B C 1
ATOM 1617 O O . ASP B 1 66 ? -4.785 -4.418 -0.035 1 98.88 66 ASP B O 1
ATOM 1621 N N . ILE B 1 67 ? -6.059 -6 -0.833 1 98.69 67 ILE B N 1
ATOM 1622 C CA . ILE B 1 67 ? -6.688 -6.141 0.476 1 98.69 67 ILE B CA 1
ATOM 1623 C C . ILE B 1 67 ? -7.176 -7.574 0.662 1 98.69 67 ILE B C 1
ATOM 1625 O O . ILE B 1 67 ? -7.699 -8.188 -0.274 1 98.69 67 ILE B O 1
ATOM 1629 N N . PHE B 1 68 ? -7.008 -8.07 1.867 1 97.81 68 PHE B N 1
ATOM 1630 C CA . PHE B 1 68 ? -7.441 -9.414 2.229 1 97.81 68 PHE B CA 1
ATOM 1631 C C . PHE B 1 68 ? -8.961 -9.531 2.191 1 97.81 68 PHE B C 1
ATOM 1633 O O . PHE B 1 68 ? -9.664 -8.594 2.586 1 97.81 68 PHE B O 1
ATOM 1640 N N . ALA B 1 69 ? -9.508 -10.664 1.679 1 96 69 ALA B N 1
ATOM 1641 C CA . ALA B 1 69 ? -10.922 -11.031 1.665 1 96 69 ALA B CA 1
ATOM 1642 C C . ALA B 1 69 ? -11.703 -10.172 0.678 1 96 69 ALA B C 1
ATOM 1644 O O . ALA B 1 69 ? -12.938 -10.227 0.636 1 96 69 ALA B O 1
ATOM 1645 N N . GLY B 1 70 ? -11.031 -9.32 -0.115 1 97 70 GLY B N 1
ATOM 1646 C CA . GLY B 1 70 ? -11.68 -8.617 -1.212 1 97 70 GLY B CA 1
ATOM 1647 C C . GLY B 1 70 ? -11.945 -9.5 -2.416 1 97 70 GLY B C 1
ATOM 1648 O O . GLY B 1 70 ? -11.383 -10.594 -2.525 1 97 70 GLY B O 1
ATOM 1649 N N . SER B 1 71 ? -12.719 -8.977 -3.355 1 97 71 SER B N 1
ATOM 1650 C CA . SER B 1 71 ? -13.055 -9.742 -4.547 1 97 71 SER B CA 1
ATOM 1651 C C . SER B 1 71 ? -11.805 -10.117 -5.34 1 97 71 SER B C 1
ATOM 1653 O O . SER B 1 71 ? -11.695 -11.242 -5.832 1 97 71 SER B O 1
ATOM 1655 N N . VAL B 1 72 ? -10.867 -9.25 -5.398 1 98.38 72 VAL B N 1
ATOM 1656 C CA . VAL B 1 72 ? -9.633 -9.5 -6.137 1 98.38 72 VAL B CA 1
ATOM 1657 C C . VAL B 1 72 ? -8.836 -10.602 -5.449 1 98.38 72 VAL B C 1
ATOM 1659 O O . VAL B 1 72 ? -8.391 -11.547 -6.098 1 98.38 72 VAL B O 1
ATOM 1662 N N . ASN B 1 73 ? -8.625 -10.484 -4.145 1 98.5 73 ASN B N 1
ATOM 1663 C CA . ASN B 1 73 ? -7.93 -11.516 -3.381 1 98.5 73 ASN B CA 1
ATOM 1664 C C . ASN B 1 73 ? -8.609 -12.867 -3.518 1 98.5 73 ASN B C 1
ATOM 1666 O O . ASN B 1 73 ? -7.949 -13.883 -3.73 1 98.5 73 ASN B O 1
ATOM 1670 N N . ASN B 1 74 ? -9.914 -12.883 -3.473 1 97.62 74 ASN B N 1
ATOM 1671 C CA . ASN B 1 74 ? -10.695 -14.117 -3.527 1 97.62 74 ASN B CA 1
ATOM 1672 C C . ASN B 1 74 ? -10.5 -14.844 -4.855 1 97.62 74 ASN B C 1
ATOM 1674 O O . ASN B 1 74 ? -10.5 -16.078 -4.898 1 97.62 74 ASN B O 1
ATOM 1678 N N . GLU B 1 75 ? -10.391 -14.133 -5.887 1 98.06 75 GLU B N 1
ATOM 1679 C CA . GLU B 1 75 ? -10.18 -14.734 -7.203 1 98.06 75 GLU B CA 1
ATOM 1680 C C . GLU B 1 75 ? -8.883 -15.531 -7.25 1 98.06 75 GLU B C 1
ATOM 1682 O O . GLU B 1 75 ? -8.789 -16.547 -7.949 1 98.06 75 GLU B O 1
ATOM 1687 N N . PHE B 1 76 ? -7.902 -15.109 -6.488 1 98.5 76 PHE B N 1
ATOM 1688 C CA . PHE B 1 76 ? -6.602 -15.773 -6.547 1 98.5 76 PHE B CA 1
ATOM 1689 C C . PHE B 1 76 ? -6.539 -16.938 -5.566 1 98.5 76 PHE B C 1
ATOM 1691 O O . PHE B 1 76 ? -5.672 -17.812 -5.684 1 98.5 76 PHE B O 1
ATOM 1698 N N . VAL B 1 77 ? -7.418 -16.922 -4.559 1 97.5 77 VAL B N 1
ATOM 1699 C CA . VAL B 1 77 ? -7.473 -18.016 -3.596 1 97.5 77 VAL B CA 1
ATOM 1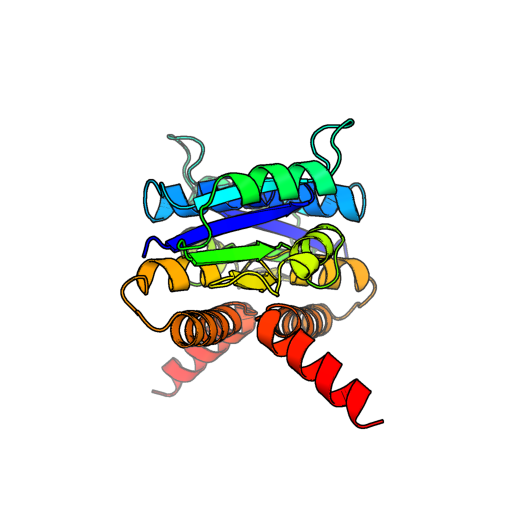700 C C . VAL B 1 77 ? -7.684 -19.344 -4.328 1 97.5 77 VAL B C 1
ATOM 1702 O O . VAL B 1 77 ? -7.148 -20.375 -3.92 1 97.5 77 VAL B O 1
ATOM 1705 N N . ARG B 1 78 ? -8.367 -19.281 -5.441 1 95.31 78 ARG B N 1
ATOM 1706 C CA . ARG B 1 78 ? -8.688 -20.469 -6.223 1 95.31 78 ARG B CA 1
ATOM 1707 C C . ARG B 1 78 ? -7.426 -21.109 -6.797 1 95.31 78 ARG B C 1
ATOM 1709 O O . ARG B 1 78 ? -7.461 -22.25 -7.258 1 95.31 78 ARG B O 1
ATOM 1716 N N . PHE B 1 79 ? -6.336 -20.438 -6.738 1 97.06 79 PHE B N 1
ATOM 1717 C CA . PHE B 1 79 ? -5.125 -20.922 -7.387 1 97.06 79 PHE B CA 1
ATOM 1718 C C . PHE B 1 79 ? -4.098 -21.359 -6.352 1 97.06 79 PHE B C 1
ATOM 1720 O O . PHE B 1 79 ? -2.945 -21.641 -6.691 1 97.06 79 PHE B O 1
ATOM 1727 N N . LEU B 1 80 ? -4.488 -21.516 -5.078 1 96.06 80 LEU B N 1
ATOM 1728 C CA . LEU B 1 80 ? -3.57 -21.844 -3.998 1 96.06 80 LEU B CA 1
ATOM 1729 C C . LEU B 1 80 ? -3.014 -23.266 -4.188 1 96.06 80 LEU B C 1
ATOM 1731 O O . LEU B 1 80 ? -1.957 -23.594 -3.643 1 96.06 80 LEU B O 1
ATOM 1735 N N . SER B 1 81 ? -3.656 -24.078 -4.992 1 94 81 SER B N 1
ATOM 1736 C CA . SER B 1 81 ? -3.191 -25.453 -5.23 1 94 81 SER B CA 1
ATOM 1737 C C . SER B 1 81 ? -2.139 -25.484 -6.336 1 94 81 SER B C 1
ATOM 1739 O O . SER B 1 81 ? -1.479 -26.5 -6.535 1 94 81 SER B O 1
ATOM 1741 N N . ARG B 1 82 ? -2.002 -24.406 -7.102 1 95.31 82 ARG B N 1
ATOM 1742 C CA . ARG B 1 82 ? -0.965 -24.328 -8.125 1 95.31 82 ARG B CA 1
ATOM 1743 C C . ARG B 1 82 ? 0.424 -24.438 -7.508 1 95.31 82 ARG B C 1
ATOM 1745 O O . ARG B 1 82 ? 0.712 -23.812 -6.488 1 95.31 82 ARG B O 1
ATOM 1752 N N . PRO B 1 83 ? 1.287 -25.266 -8.07 1 95.12 83 PRO B N 1
ATOM 1753 C CA . PRO B 1 83 ? 2.654 -25.344 -7.555 1 95.12 83 PRO B CA 1
ATOM 1754 C C . PRO B 1 83 ? 3.391 -24.016 -7.617 1 95.12 83 PRO B C 1
ATOM 1756 O O . PRO B 1 83 ? 3.197 -23.234 -8.562 1 95.12 83 PRO B O 1
ATOM 1759 N N . HIS B 1 84 ? 4.234 -23.719 -6.68 1 96.25 84 HIS B N 1
ATOM 1760 C CA . HIS B 1 84 ? 5.094 -22.531 -6.633 1 96.25 84 HIS B CA 1
ATOM 1761 C C . HIS B 1 84 ? 4.273 -21.25 -6.672 1 96.25 84 HIS B C 1
ATOM 1763 O O . HIS B 1 84 ? 4.625 -20.297 -7.383 1 96.25 84 HIS B O 1
ATOM 1769 N N . PHE B 1 85 ? 3.074 -21.328 -6.004 1 98.25 85 PHE B N 1
ATOM 1770 C CA . PHE B 1 85 ? 2.15 -20.203 -5.977 1 98.25 85 PHE B CA 1
ATOM 1771 C C . PHE B 1 85 ? 2.043 -19.625 -4.57 1 98.25 85 PHE B C 1
ATOM 1773 O O . PHE B 1 85 ? 1.711 -20.344 -3.623 1 98.25 85 PHE B O 1
ATOM 1780 N N . HIS B 1 86 ? 2.32 -18.328 -4.449 1 98.62 86 HIS B N 1
ATOM 1781 C CA . HIS B 1 86 ? 2.271 -17.609 -3.182 1 98.62 86 HIS B CA 1
ATOM 1782 C C . HIS B 1 86 ? 1.347 -16.391 -3.27 1 98.62 86 HIS B C 1
ATOM 1784 O O . HIS B 1 86 ? 1.496 -15.562 -4.164 1 98.62 86 HIS B O 1
ATOM 1790 N N . LEU B 1 87 ? 0.415 -16.391 -2.361 1 98.81 87 LEU B N 1
ATOM 1791 C CA . LEU B 1 87 ? -0.562 -15.305 -2.32 1 98.81 87 LEU B CA 1
ATOM 1792 C C . LEU B 1 87 ? -0.386 -14.461 -1.062 1 98.81 87 LEU B C 1
ATOM 1794 O O . LEU B 1 87 ? -0.396 -14.992 0.052 1 98.81 87 LEU B O 1
ATOM 1798 N N . LEU B 1 88 ? -0.125 -13.195 -1.269 1 98.88 88 LEU B N 1
ATOM 1799 C CA . LEU B 1 88 ? -0.071 -12.211 -0.195 1 98.88 88 LEU B CA 1
ATOM 1800 C C . LEU B 1 88 ? -1.187 -11.18 -0.346 1 98.88 88 LEU B C 1
ATOM 1802 O O . LEU B 1 88 ? -1.722 -11 -1.441 1 98.88 88 LEU B O 1
ATOM 1806 N N . SER B 1 89 ? -1.555 -10.57 0.756 1 98.75 89 SER B N 1
ATOM 1807 C CA . SER B 1 89 ? -2.479 -9.438 0.735 1 98.75 89 SER B CA 1
ATOM 1808 C C . SER B 1 89 ? -1.868 -8.211 1.407 1 98.75 89 SER B C 1
ATOM 1810 O O . SER B 1 89 ? -0.963 -8.336 2.234 1 98.75 89 SER B O 1
ATOM 1812 N N . GLY B 1 90 ? -2.434 -7.066 1.052 1 98.81 90 GLY B N 1
ATOM 1813 C CA . GLY B 1 90 ? -1.974 -5.824 1.655 1 98.81 90 GLY B CA 1
ATOM 1814 C C . GLY B 1 90 ? -0.828 -5.18 0.897 1 98.81 90 GLY B C 1
ATOM 1815 O O . GLY B 1 90 ? 0.172 -4.777 1.496 1 98.81 90 GLY B O 1
ATOM 1816 N N . LEU B 1 91 ? -0.933 -5.164 -0.367 1 98.94 91 LEU B N 1
ATOM 1817 C CA . LEU B 1 91 ? 0.045 -4.566 -1.27 1 98.94 91 LEU B CA 1
ATOM 1818 C C . LEU B 1 91 ? 0.513 -3.213 -0.743 1 98.94 91 LEU B C 1
ATOM 1820 O O . LEU B 1 91 ? -0.306 -2.361 -0.391 1 98.94 91 LEU B O 1
ATOM 1824 N N . ASN B 1 92 ? 1.817 -3.02 -0.601 1 98.94 92 ASN B N 1
ATOM 1825 C CA . ASN B 1 92 ? 2.428 -1.756 -0.204 1 98.94 92 ASN B CA 1
ATOM 1826 C C . ASN B 1 92 ? 3.893 -1.683 -0.625 1 98.94 92 ASN B C 1
ATOM 1828 O O . ASN B 1 92 ? 4.477 -2.688 -1.037 1 98.94 92 ASN B O 1
ATOM 1832 N N . LEU B 1 93 ? 4.449 -0.534 -0.624 1 98.94 93 LEU B N 1
ATOM 1833 C CA . LEU B 1 93 ? 5.777 -0.307 -1.183 1 98.94 93 LEU B CA 1
ATOM 1834 C C . LEU B 1 93 ? 6.852 -0.956 -0.315 1 98.94 93 LEU B C 1
ATOM 1836 O O . LEU B 1 93 ? 7.758 -1.613 -0.83 1 98.94 93 LEU B O 1
ATOM 1840 N N . PRO B 1 94 ? 6.812 -0.818 1.067 1 98.88 94 PRO B N 1
ATOM 1841 C CA . PRO B 1 94 ? 7.844 -1.458 1.886 1 98.88 94 PRO B CA 1
ATOM 1842 C C . PRO B 1 94 ? 7.949 -2.961 1.634 1 98.88 94 PRO B C 1
ATOM 1844 O O . PRO B 1 94 ? 9.055 -3.498 1.532 1 98.88 94 PRO B O 1
ATOM 1847 N N . LEU B 1 95 ? 6.848 -3.633 1.481 1 98.94 95 LEU B N 1
ATOM 1848 C CA . LEU B 1 95 ? 6.844 -5.07 1.226 1 98.94 95 LEU B CA 1
ATOM 1849 C C . LEU B 1 95 ? 7.516 -5.387 -0.104 1 98.94 95 LEU B C 1
ATOM 1851 O O . LEU B 1 95 ? 8.375 -6.273 -0.175 1 98.94 95 LEU B O 1
ATOM 1855 N N . ILE B 1 96 ? 7.137 -4.621 -1.113 1 98.94 96 ILE B N 1
ATOM 1856 C CA . ILE B 1 96 ? 7.652 -4.875 -2.455 1 98.94 96 ILE B CA 1
ATOM 1857 C C . ILE B 1 96 ? 9.156 -4.602 -2.488 1 98.94 96 ILE B C 1
ATOM 1859 O O . ILE B 1 96 ? 9.922 -5.391 -3.047 1 98.94 96 ILE B O 1
ATOM 1863 N N . ILE B 1 97 ? 9.602 -3.479 -1.872 1 98.69 97 ILE B N 1
ATOM 1864 C CA . ILE B 1 97 ? 11.023 -3.133 -1.846 1 98.69 97 ILE B CA 1
ATOM 1865 C C . ILE B 1 97 ? 11.812 -4.246 -1.159 1 98.69 97 ILE B C 1
ATOM 1867 O O . ILE B 1 97 ? 12.844 -4.684 -1.665 1 98.69 97 ILE B O 1
ATOM 1871 N N . ASP B 1 98 ? 11.328 -4.754 -0.063 1 98.56 98 ASP B N 1
ATOM 1872 C CA . ASP B 1 98 ? 12.023 -5.805 0.677 1 98.56 98 ASP B CA 1
ATOM 1873 C C . ASP B 1 98 ? 12.117 -7.086 -0.149 1 98.56 98 ASP B C 1
ATOM 1875 O O . ASP B 1 98 ? 13.156 -7.742 -0.168 1 98.56 98 ASP B O 1
ATOM 1879 N N . LEU B 1 99 ? 11.016 -7.465 -0.813 1 98.75 99 LEU B N 1
ATOM 1880 C CA . LEU B 1 99 ? 11 -8.664 -1.646 1 98.75 99 LEU B CA 1
ATOM 1881 C C . LEU B 1 99 ? 12.031 -8.555 -2.766 1 98.75 99 LEU B C 1
ATOM 1883 O O . LEU B 1 99 ? 12.742 -9.523 -3.055 1 98.75 99 LEU B O 1
ATOM 1887 N N . LEU B 1 100 ? 12.141 -7.379 -3.354 1 98.31 100 LEU B N 1
ATOM 1888 C CA . LEU B 1 100 ? 12.992 -7.203 -4.52 1 98.31 100 LEU B CA 1
ATOM 1889 C C . LEU B 1 100 ? 14.461 -7.082 -4.109 1 98.31 100 LEU B C 1
ATOM 1891 O O . LEU B 1 100 ? 15.344 -7.598 -4.789 1 98.31 100 LEU B O 1
ATOM 1895 N N . ILE B 1 101 ? 14.719 -6.387 -2.965 1 97.06 101 ILE B N 1
ATOM 1896 C CA . ILE B 1 101 ? 16.094 -6.223 -2.498 1 97.06 101 ILE B CA 1
ATOM 1897 C C . ILE B 1 101 ? 16.641 -7.566 -2.035 1 97.06 101 ILE B C 1
ATOM 1899 O O . ILE B 1 101 ? 17.844 -7.836 -2.176 1 97.06 101 ILE B O 1
ATOM 1903 N N . SER B 1 102 ? 15.766 -8.445 -1.569 1 97 102 SER B N 1
ATOM 1904 C CA . SER B 1 102 ? 16.172 -9.75 -1.056 1 97 102 SER B CA 1
ATOM 1905 C C . SER B 1 102 ? 15.906 -10.852 -2.074 1 97 102 SER B C 1
ATOM 1907 O O . SER B 1 102 ? 15.719 -12.008 -1.705 1 97 102 SER B O 1
ATOM 1909 N N . ALA B 1 103 ? 15.891 -10.547 -3.342 1 93.81 103 ALA B N 1
ATOM 1910 C CA . ALA B 1 103 ? 15.469 -11.453 -4.41 1 93.81 103 ALA B CA 1
ATOM 1911 C C . ALA B 1 103 ? 16.406 -12.648 -4.508 1 93.81 103 ALA B C 1
ATOM 1913 O O . ALA B 1 103 ? 16.047 -13.688 -5.07 1 93.81 103 ALA B O 1
ATOM 1914 N N . ALA B 1 104 ? 17.594 -12.602 -3.936 1 94.5 104 ALA B N 1
ATOM 1915 C CA . ALA B 1 104 ? 18.594 -13.672 -4.016 1 94.5 104 ALA B CA 1
ATOM 1916 C C . ALA B 1 104 ? 18.234 -14.82 -3.072 1 94.5 104 ALA B C 1
ATOM 1918 O O . ALA B 1 104 ? 18.766 -15.922 -3.197 1 94.5 104 ALA B O 1
ATOM 1919 N N . GLU B 1 105 ? 17.391 -14.555 -2.066 1 95.69 105 GLU B N 1
ATOM 1920 C CA . GLU B 1 105 ? 16.922 -15.609 -1.166 1 95.69 105 GLU B CA 1
ATOM 1921 C C . GLU B 1 105 ? 16.172 -16.703 -1.929 1 95.69 105 GLU B C 1
ATOM 1923 O O . GLU B 1 105 ? 15.125 -16.438 -2.523 1 95.69 105 GLU B O 1
ATOM 1928 N N . GLU B 1 106 ? 16.656 -17.922 -1.867 1 95.06 106 GLU B N 1
ATOM 1929 C CA . GLU B 1 106 ? 16.109 -19.016 -2.67 1 95.06 106 GLU B CA 1
ATOM 1930 C C . GLU B 1 106 ? 14.867 -19.609 -2.018 1 95.06 106 GLU B C 1
ATOM 1932 O O . GLU B 1 106 ? 13.969 -20.094 -2.709 1 95.06 106 GLU B O 1
ATOM 1937 N N . ASN B 1 107 ? 14.859 -19.656 -0.718 1 97.25 107 ASN B N 1
ATOM 1938 C CA . ASN B 1 107 ? 13.672 -20.109 -0.003 1 97.25 107 ASN B CA 1
ATOM 1939 C C . ASN B 1 107 ? 12.57 -19.047 -0.027 1 97.25 107 ASN B C 1
ATOM 1941 O O . ASN B 1 107 ? 12.602 -18.094 0.752 1 97.25 107 ASN B O 1
ATOM 1945 N N . THR B 1 108 ? 11.57 -19.234 -0.834 1 97.56 108 THR B N 1
ATOM 1946 C CA . THR B 1 108 ? 10.562 -18.219 -1.093 1 97.56 108 THR B CA 1
ATOM 1947 C C . THR B 1 108 ? 9.719 -17.969 0.154 1 97.56 108 THR B C 1
ATOM 1949 O O . THR B 1 108 ? 9.359 -16.828 0.447 1 97.56 108 THR B O 1
ATOM 1952 N N . GLU B 1 109 ? 9.383 -18.969 0.883 1 97.38 109 GLU B N 1
ATOM 1953 C CA . GLU B 1 109 ? 8.609 -18.781 2.104 1 97.38 109 GLU B CA 1
ATOM 1954 C C . GLU B 1 109 ? 9.367 -17.953 3.129 1 97.38 109 GLU B C 1
ATOM 1956 O O . GLU B 1 109 ? 8.789 -17.078 3.787 1 97.38 109 GLU B O 1
ATOM 1961 N N . LYS B 1 110 ? 10.602 -18.281 3.281 1 98.12 110 LYS B N 1
ATOM 1962 C CA . LYS B 1 110 ? 11.445 -17.469 4.16 1 98.12 110 LYS B CA 1
ATOM 1963 C C . LYS B 1 110 ? 11.508 -16.031 3.682 1 98.12 110 LYS B C 1
ATOM 1965 O O . LYS B 1 110 ? 11.391 -15.094 4.484 1 98.12 110 LYS B O 1
ATOM 1970 N N . LEU B 1 111 ? 11.734 -15.82 2.361 1 98.62 111 LEU B N 1
ATOM 1971 C CA . LEU B 1 111 ? 11.758 -14.5 1.751 1 98.62 111 LEU B CA 1
ATOM 1972 C C . LEU B 1 111 ? 10.5 -13.719 2.098 1 98.62 111 LEU B C 1
ATOM 1974 O O . LEU B 1 111 ? 10.578 -12.578 2.566 1 98.62 111 LEU B O 1
ATOM 1978 N N . ILE B 1 112 ? 9.352 -14.32 1.945 1 98.75 112 ILE B N 1
ATOM 1979 C CA . ILE B 1 112 ? 8.055 -13.695 2.152 1 98.75 112 ILE B CA 1
ATOM 1980 C C . ILE B 1 112 ? 7.875 -13.352 3.629 1 98.75 112 ILE B C 1
ATOM 1982 O O . ILE B 1 112 ? 7.488 -12.227 3.971 1 98.75 112 ILE B O 1
ATOM 1986 N N . THR B 1 113 ? 8.172 -14.273 4.484 1 98.31 113 THR B N 1
ATOM 1987 C CA . THR B 1 113 ? 7.973 -14.094 5.918 1 98.31 113 THR B CA 1
ATOM 1988 C C . THR B 1 113 ? 8.844 -12.953 6.441 1 98.31 113 THR B C 1
ATOM 1990 O O . THR B 1 113 ? 8.383 -12.117 7.215 1 98.31 113 THR B O 1
ATOM 1993 N N . GLU B 1 114 ? 10.039 -12.922 6.031 1 98.56 114 GLU B N 1
ATOM 1994 C CA . GLU B 1 114 ? 10.945 -11.859 6.461 1 98.56 114 GLU B CA 1
ATOM 1995 C C . GLU B 1 114 ? 10.516 -10.508 5.91 1 98.56 114 GLU B C 1
ATOM 1997 O O . GLU B 1 114 ? 10.555 -9.5 6.621 1 98.56 114 GLU B O 1
ATOM 2002 N N . ALA B 1 115 ? 10.117 -10.453 4.633 1 98.81 115 ALA B N 1
ATOM 2003 C CA . ALA B 1 115 ? 9.664 -9.211 4.016 1 98.81 115 ALA B CA 1
ATOM 2004 C C . ALA B 1 115 ? 8.414 -8.68 4.707 1 98.81 115 ALA B C 1
ATOM 2006 O O . ALA B 1 115 ? 8.289 -7.477 4.941 1 98.81 115 ALA B O 1
ATOM 2007 N N . LEU B 1 116 ? 7.496 -9.617 5.031 1 98.81 116 LEU B N 1
ATOM 2008 C CA . LEU B 1 116 ? 6.273 -9.227 5.727 1 98.81 116 LEU B CA 1
ATOM 2009 C C . LEU B 1 116 ? 6.586 -8.648 7.102 1 98.81 116 LEU B C 1
ATOM 2011 O O . LEU B 1 116 ? 6.023 -7.625 7.492 1 98.81 116 LEU B O 1
ATOM 2015 N N . THR B 1 117 ? 7.445 -9.297 7.812 1 98.56 117 THR B N 1
ATOM 2016 C CA . THR B 1 117 ? 7.836 -8.82 9.141 1 98.56 117 THR B CA 1
ATOM 2017 C C . THR B 1 117 ? 8.43 -7.422 9.055 1 98.56 117 THR B C 1
ATOM 2019 O O . THR B 1 117 ? 8.016 -6.52 9.789 1 98.56 117 THR B O 1
ATOM 2022 N N . SER B 1 118 ? 9.344 -7.238 8.203 1 98.44 118 SER B N 1
ATOM 2023 C CA . SER B 1 118 ? 10.008 -5.949 8.031 1 98.44 118 SER B CA 1
ATOM 2024 C C . SER B 1 118 ? 9.016 -4.879 7.582 1 98.44 118 SER B C 1
ATOM 2026 O O . SER B 1 118 ? 9.047 -3.752 8.086 1 98.44 118 SER B O 1
ATOM 2028 N N . ALA B 1 119 ? 8.164 -5.203 6.598 1 98.62 119 ALA B N 1
ATOM 2029 C CA . ALA B 1 119 ? 7.184 -4.258 6.078 1 98.62 119 ALA B CA 1
ATOM 2030 C C . ALA B 1 119 ? 6.238 -3.789 7.184 1 98.62 119 ALA B C 1
ATOM 2032 O O . ALA B 1 119 ? 5.98 -2.59 7.316 1 98.62 119 ALA B O 1
ATOM 2033 N N . LYS B 1 120 ? 5.742 -4.711 7.977 1 98.56 120 LYS B N 1
ATOM 2034 C CA . LYS B 1 120 ? 4.82 -4.371 9.055 1 98.56 120 LYS B CA 1
ATOM 2035 C C . LYS B 1 120 ? 5.484 -3.443 10.07 1 98.56 120 LYS B C 1
ATOM 2037 O O . LYS B 1 120 ? 4.836 -2.545 10.617 1 98.56 120 LYS B O 1
ATOM 2042 N N . GLU B 1 121 ? 6.707 -3.621 10.289 1 97.5 121 GLU B N 1
ATOM 2043 C CA . GLU B 1 121 ? 7.449 -2.75 11.195 1 97.5 121 GLU B CA 1
ATOM 2044 C C . GLU B 1 121 ? 7.578 -1.342 10.625 1 97.5 121 GLU B C 1
ATOM 2046 O O . GLU B 1 121 ? 7.594 -0.362 11.375 1 97.5 121 GLU B O 1
ATOM 2051 N N . SER B 1 122 ? 7.672 -1.268 9.328 1 97.62 122 SER B N 1
ATOM 2052 C CA . SER B 1 122 ? 7.945 0.008 8.672 1 97.62 122 SER B CA 1
ATOM 2053 C C . SER B 1 122 ? 6.656 0.794 8.445 1 97.62 122 SER B C 1
ATOM 2055 O O . SER B 1 122 ? 6.699 1.987 8.141 1 97.62 122 SER B O 1
ATOM 2057 N N . ILE B 1 123 ? 5.504 0.132 8.492 1 98.69 123 ILE B N 1
ATOM 2058 C CA . ILE B 1 123 ? 4.203 0.798 8.492 1 98.69 123 ILE B CA 1
ATOM 2059 C C . ILE B 1 123 ? 3.912 1.353 9.883 1 98.69 123 ILE B C 1
ATOM 2061 O O . ILE B 1 123 ? 3.697 0.592 10.836 1 98.69 123 ILE B O 1
ATOM 2065 N N . GLN B 1 124 ? 3.945 2.668 10.016 1 98.19 124 GLN B N 1
ATOM 2066 C CA . GLN B 1 124 ? 4.023 3.158 11.391 1 98.19 124 GLN B CA 1
ATOM 2067 C C . GLN B 1 124 ? 3.521 4.594 11.492 1 98.19 124 GLN B C 1
ATOM 2069 O O . GLN B 1 124 ? 3.42 5.297 10.484 1 98.19 124 GLN B O 1
ATOM 2074 N N . TYR B 1 125 ? 3.162 4.969 12.758 1 98.62 125 TYR B N 1
ATOM 2075 C CA . TYR B 1 125 ? 2.865 6.34 13.156 1 98.62 125 TYR B CA 1
ATOM 2076 C C . TYR B 1 125 ? 4.145 7.109 13.453 1 98.62 125 TYR B C 1
ATOM 2078 O O . TYR B 1 125 ? 4.707 7 14.539 1 98.62 125 TYR B O 1
ATOM 2086 N N . CYS B 1 126 ? 4.496 7.977 12.523 1 97.88 126 CYS B N 1
ATOM 2087 C CA . CYS B 1 126 ? 5.828 8.57 12.539 1 97.88 126 CYS B CA 1
ATOM 2088 C C . CYS B 1 126 ? 5.961 9.57 13.688 1 97.88 126 CYS B C 1
ATOM 2090 O O . CYS B 1 126 ? 7.051 9.758 14.227 1 97.88 126 CYS B O 1
ATOM 2092 N N . ASN B 1 127 ? 4.836 10.234 14.023 1 96.75 127 ASN B N 1
ATOM 2093 C CA . ASN B 1 127 ? 4.887 11.164 15.148 1 96.75 127 ASN B CA 1
ATOM 2094 C C . ASN B 1 127 ? 5.469 10.5 16.391 1 96.75 127 ASN B C 1
ATOM 2096 O O . ASN B 1 127 ? 6.293 11.094 17.094 1 96.75 127 ASN B O 1
ATOM 2100 N N . GLN B 1 128 ? 5.094 9.258 16.656 1 92.38 128 GLN B N 1
ATOM 2101 C CA . GLN B 1 128 ? 5.512 8.523 17.844 1 92.38 128 GLN B CA 1
ATOM 2102 C C . GLN B 1 128 ? 6.945 8.023 17.703 1 92.38 128 GLN B C 1
ATOM 2104 O O . GLN B 1 128 ? 7.73 8.094 18.656 1 92.38 128 GLN B O 1
ATOM 2109 N N . THR B 1 129 ? 7.262 7.59 16.547 1 91.19 129 THR B N 1
ATOM 2110 C CA . THR B 1 129 ? 8.578 7.012 16.281 1 91.19 129 THR B CA 1
ATOM 2111 C C . THR B 1 129 ? 9.664 8.07 16.391 1 91.19 129 THR B C 1
ATOM 2113 O O . THR B 1 129 ? 10.703 7.84 17.031 1 91.19 129 THR B O 1
ATOM 2116 N N . ILE B 1 130 ? 9.422 9.219 15.844 1 87.81 130 ILE B N 1
ATOM 2117 C CA . ILE B 1 130 ? 10.422 10.281 15.805 1 87.81 130 ILE B CA 1
ATOM 2118 C C . ILE B 1 130 ? 10.523 10.945 17.172 1 87.81 130 ILE B C 1
ATOM 2120 O O . ILE B 1 130 ? 11.625 11.273 17.625 1 87.81 130 ILE B O 1
ATOM 2124 N N . ALA B 1 131 ? 9.398 11.078 17.797 1 82.38 131 ALA B N 1
ATOM 2125 C CA . ALA B 1 131 ? 9.422 11.617 19.156 1 82.38 131 ALA B CA 1
ATOM 2126 C C . ALA B 1 131 ? 10.234 10.727 20.078 1 82.38 131 ALA B C 1
ATOM 2128 O O . ALA B 1 131 ? 10.984 11.227 20.938 1 82.38 131 ALA B O 1
ATOM 2129 N N . SER B 1 132 ? 10.062 9.453 19.922 1 83.25 132 SER B N 1
ATOM 2130 C CA . SER B 1 132 ? 10.789 8.508 20.766 1 83.25 132 SER B CA 1
ATOM 2131 C C . SER B 1 132 ? 12.281 8.531 20.469 1 83.25 132 SER B C 1
ATOM 2133 O O . SER B 1 132 ? 13.102 8.375 21.375 1 83.25 132 SER B O 1
ATOM 2135 N N . ALA B 1 133 ? 12.68 8.781 19.234 1 76.12 133 ALA B N 1
ATOM 2136 C CA . ALA B 1 133 ? 14.078 8.812 18.844 1 76.12 133 ALA B CA 1
ATOM 2137 C C . ALA B 1 133 ? 14.773 10.07 19.375 1 76.12 133 ALA B C 1
ATOM 2139 O O . ALA B 1 133 ? 15.953 10.031 19.734 1 76.12 133 ALA B O 1
ATOM 2140 N N . MET B 1 134 ? 14.023 11.125 19.453 1 71.31 134 MET B N 1
ATOM 2141 C CA . MET B 1 134 ? 14.57 12.383 19.938 1 71.31 134 MET B CA 1
ATOM 2142 C C . MET B 1 134 ? 14.781 12.344 21.438 1 71.31 134 MET B C 1
ATOM 2144 O O . MET B 1 134 ? 15.711 12.961 21.969 1 71.31 134 MET B O 1
ATOM 2148 N N . THR B 1 135 ? 13.93 11.578 22.141 1 71.25 135 THR B N 1
ATOM 2149 C CA . THR B 1 135 ? 14.055 11.469 23.578 1 71.25 135 THR B CA 1
ATOM 2150 C C . THR B 1 135 ? 15.203 10.539 23.953 1 71.25 135 THR B C 1
ATOM 2152 O O . THR B 1 135 ? 15.938 10.797 24.922 1 71.25 135 THR B O 1
ATOM 2155 N N . MET B 1 136 ? 15.359 9.523 23.125 1 65.31 136 MET B N 1
ATOM 2156 C CA . MET B 1 136 ? 16.453 8.594 23.406 1 65.31 136 MET B CA 1
ATOM 2157 C C . MET B 1 136 ? 17.797 9.258 23.172 1 65.31 136 MET B C 1
ATOM 2159 O O . MET B 1 136 ? 18.766 8.969 23.875 1 65.31 136 MET B O 1
ATOM 2163 N N . ASP B 1 137 ? 17.844 10 22.172 1 54.91 137 ASP B N 1
ATOM 2164 C CA . ASP B 1 137 ? 19.094 10.703 21.906 1 54.91 137 ASP B CA 1
ATOM 2165 C C . ASP B 1 137 ? 19.375 11.734 23 1 54.91 137 ASP B C 1
ATOM 2167 O O . ASP B 1 137 ? 20.547 12.031 23.297 1 54.91 137 ASP B O 1
ATOM 2171 N N . LYS B 1 138 ? 18.391 12.312 23.641 1 56.44 138 LYS B N 1
ATOM 2172 C CA . LYS B 1 138 ? 18.641 13.258 24.719 1 56.44 138 LYS B CA 1
ATOM 2173 C C . LYS B 1 138 ? 19.172 12.539 25.953 1 56.44 138 LYS B C 1
ATOM 2175 O O . LYS B 1 138 ? 19.797 13.164 26.812 1 56.44 138 LYS B O 1
ATOM 2180 N N . ASP B 1 139 ? 18.828 11.32 26.141 1 49.44 139 ASP B N 1
ATOM 2181 C CA . ASP B 1 139 ? 19.297 10.625 27.328 1 49.44 139 ASP B CA 1
ATOM 2182 C C . ASP B 1 139 ? 20.766 10.195 27.172 1 49.44 139 ASP B C 1
ATOM 2184 O O . ASP B 1 139 ? 21.375 9.695 28.125 1 49.44 139 ASP B O 1
ATOM 2188 N N . PHE B 1 140 ? 21.234 10.266 25.938 1 42.78 140 PHE B N 1
ATOM 2189 C CA . PHE B 1 140 ? 22.672 9.992 25.906 1 42.78 140 PHE B CA 1
ATOM 2190 C C . PHE B 1 140 ? 23.469 11.281 25.844 1 42.78 140 PHE B C 1
ATOM 2192 O O . PHE B 1 140 ? 23.016 12.273 25.281 1 42.78 140 PHE B O 1
#

Nearest PDB structures (foldseek):
  3mtq-assembly1_B  TM=9.965E-01  e=1.034E-22  Klebsiella pneumoniae subsp. pneumoniae MGH 78578
  3lfh-assembly1_B  TM=8.268E-01  e=4.654E-10  Caldanaerobacter subterraneus subsp. tengcongensis MB4
  3lfh-assembly2_D  TM=8.821E-01  e=1.584E-09  Caldanaerobacter subterraneus subsp. tengcongensis MB4
  5im4-assembly1_F  TM=8.708E-01  e=3.219E-09  Caldanaerobacter subterraneus subsp. tengcongensis MB4
  3bed-assembly1_A  TM=8.272E-01  e=6.779E-07  Enterococcus faecalis V583

pLDDT: mean 94.75, std 9.48, range [42.75, 98.94]

Secondary structure (DSSP, 8-state):
--EEEEEEEETTHHHHHHHHHHHHH---TTEEEEEETSSTT--HHHHHHHHHTTS-TTSEEEEEESSTTSHHHHHHHTTTTSTTEEEEES-BHHHHHHHHHTTT-S-HHHHHHHHHHHHHHHSEEHHHHHHHHHHHHHT-/--EEEEEEEETTHHHHHHHHHHHHH---TTEEEEEETSSTT--HHHHHHHHHTTS-TTSEEEEEESSTTSHHHHHHHTTTTSTTEEEEES-BHHHHHHHHHTTT-S-HHHHHHHHHHHHHHHSEEHHHHHHHHHHHHHT-

Foldseek 3Di:
DAEAEEEEEAACVFVVLQVVVCVVPNDDPRYYYHHPPHDPPDDLLVSVVVVCVVDDLVYAYEYEYQAPPDPNLVSCVVCVPRPNYHYHYNDDNQLVVQLVVVVVDPPVVVSNVVSVVRSVVVPDDVVVVVVVVVVVVVVD/DAEAEEEEEAACVFVVLQVVVCVVPNDDPRYYYHHPPHDPPDDLLVSVVVVCVVDDLVYAYEYEYQAPPDPNLVSCVVCPPRPNYHYHYNDDNQLVVQLVVVVVDPPVVVSNVVSVVRSVVVPDDVVVVVVVVVVVVVVD

Organism: Klebsiella variicola (NCBI:txid244366)

Sequence (280 aa):
MKRHYIFASHGTFANGLLNSVELILGKQPDIHTLCAYVEEESDLTQQVEALLARFPAQDELIVITDIFAGSVNNEFVRFLSRPHFHLLSGLNLPLIIDLLISAAEENTEKLITEALTSAKESIQYCNQTIASAMTMDKDFMKRHYIFASHGTFANGLLNSVELILGKQPDIHTLCAYVEEESDLTQQVEALLARFPAQDELIVITDIFAGSVNNEFVRFLSRPHFHLLSGLNLPLIIDLLISAAEENTEKLITEALTSAKESIQYCNQTIASAMTMDKDF

Solvent-accessible surface area (backbone atoms only — not comparable to full-atom values): 14738 Å² total; per-residue (Å²): 124,57,70,36,37,33,32,34,19,53,24,43,24,24,56,12,42,50,45,24,49,29,73,75,70,38,87,58,90,51,57,44,68,40,53,38,84,66,52,89,86,60,53,64,68,57,53,52,52,56,56,56,68,73,51,61,73,74,36,31,40,42,36,31,15,32,35,62,88,33,74,68,36,52,64,54,57,78,47,61,82,44,63,58,48,41,44,33,23,37,40,37,51,48,36,51,51,41,46,60,76,46,58,82,51,80,54,56,69,60,42,49,52,52,20,49,53,53,24,47,68,46,40,37,60,43,63,59,53,52,53,52,50,55,53,54,56,64,75,98,124,58,72,36,36,33,31,33,18,53,23,42,24,22,56,12,42,50,45,24,49,29,72,74,72,38,87,59,89,50,58,43,68,40,53,38,83,66,53,89,86,61,55,65,69,57,52,52,53,57,56,55,67,74,51,60,72,74,34,32,40,42,35,31,15,33,35,62,89,33,75,67,37,52,64,52,58,78,45,62,81,45,64,59,48,41,43,33,22,37,40,37,52,46,36,52,51,41,44,61,76,45,59,82,52,79,55,58,66,60,41,50,52,53,20,50,56,51,24,48,66,46,40,39,59,43,62,61,55,52,52,52,52,55,51,54,55,65,75,98